Protein AF-A0A1Z5JKF0-F1 (afdb_monomer_lite)

pLDDT: mean 76.28, std 18.08, range [28.81, 94.56]

Foldseek 3Di:
DPPVVVVVVVVVVVVVVVVVVVVVVVVVCVVVVVPDDDDDDDDDDDDDDDDDDDDDPPDPPPVVVVVVVVVVVVVVVPDDPCDVVNVVVVVVVVDDCPFPVNVVLVVVLVVLVVQLVVCLPPPHDCVSLVVSLVVLVVQVVCLLVVLVVCQVCVVVRHPDRPRDNVSPVSCVSPVPSSVVSSVVSVVSSVVVVVVVVVVVVVVVVVVVVVVVVVVVVVVD

Sequence (220 aa):
MTKSLFEKVANDMLEASEKLVNGVEEGLAILFSSKKEPPQSAEKEEWDDESMTEEFLTQSSPLSGIAESVMGNILEGQQTPQTFLEHFHAFRYAITWSEPFVMGLIAFQVVMLLLTLWVSRKNQSLAPRVILMLLILGLVRLAERWNELGARHWRSFATQNYFDRRGIFVSIMLCAPLLFDSLIMMILFLREASQLLVEVKAAQIKRKQKVDKKRSKKDQ

InterPro domains:
  IPR026721 Transmembrane protein 18 [PF14770] (91-209)

Radius of gyration: 34.69 Å; chains: 1; bounding box: 68×42×116 Å

Organism: Fistulifera solaris (NCBI:txid1519565)

Secondary structure (DSSP, 8-state):
-HHHHHHHHHHHHHHHHHHHHHHHHHHHHHHHHTT--PPP-------------S--TT---HHHHHHHHHHHHHHHHS-----HHHHHHHHHHHS-TT-HHHHHHHHHHHHHHHHHHHHTSTT--HHHHHHHHHHHHHHHHHHHHHHHHHHHHGGGT-SS----TT-HHHIIIIIHHHHHHHHHHHHHHHHHHHHHHHHHHHHHHHHHHHHHHHHHTT--

Structure (mmCIF, N/CA/C/O backbone):
data_AF-A0A1Z5JKF0-F1
#
_entry.id   AF-A0A1Z5JKF0-F1
#
loop_
_atom_site.group_PDB
_atom_site.id
_atom_site.type_symbol
_atom_site.label_atom_id
_atom_site.label_alt_id
_atom_site.label_comp_id
_atom_site.label_asym_id
_atom_site.label_entity_id
_atom_site.label_seq_id
_atom_site.pdbx_PDB_ins_code
_atom_site.Cartn_x
_atom_site.Cartn_y
_atom_site.Cartn_z
_atom_site.occupancy
_atom_site.B_iso_or_equiv
_atom_site.auth_seq_id
_atom_site.auth_comp_id
_atom_site.auth_asym_id
_atom_site.auth_atom_id
_atom_site.pdbx_PDB_model_num
ATOM 1 N N . MET A 1 1 ? -43.684 14.753 24.354 1.00 54.31 1 MET A N 1
ATOM 2 C CA . MET A 1 1 ? -43.479 15.521 23.103 1.00 54.31 1 MET A CA 1
ATOM 3 C C . MET A 1 1 ? -42.445 14.920 22.150 1.00 54.31 1 MET A C 1
ATOM 5 O O . MET A 1 1 ? -42.589 15.118 20.959 1.00 54.31 1 MET A O 1
ATOM 9 N N . THR A 1 2 ? -41.431 14.174 22.602 1.00 57.50 2 THR A N 1
ATOM 10 C CA . THR A 1 2 ? -40.344 13.672 21.730 1.00 57.50 2 THR A CA 1
ATOM 11 C C . THR A 1 2 ? -40.675 12.428 20.894 1.00 57.50 2 THR A C 1
ATOM 13 O O . THR A 1 2 ? -40.059 12.235 19.853 1.00 57.50 2 THR A O 1
ATOM 16 N N . LYS A 1 3 ? -41.649 11.598 21.300 1.00 53.91 3 LYS A N 1
ATOM 17 C CA . LYS A 1 3 ? -42.009 10.370 20.561 1.00 53.91 3 LYS A CA 1
ATOM 18 C C . LYS A 1 3 ? -42.660 10.647 19.199 1.00 53.91 3 LYS A C 1
ATOM 20 O O . LYS A 1 3 ? -42.266 10.027 18.221 1.00 53.91 3 LYS A O 1
ATOM 25 N N . SER A 1 4 ? -43.555 11.637 19.109 1.00 63.62 4 SER A N 1
ATOM 26 C CA . SER A 1 4 ? -44.238 11.936 17.840 1.00 63.62 4 SER A CA 1
ATOM 27 C C . SER A 1 4 ? -43.332 12.620 16.815 1.00 63.62 4 SER A C 1
ATOM 29 O O . SER A 1 4 ? -43.614 12.558 15.627 1.00 63.62 4 SER A O 1
ATOM 31 N N . LEU A 1 5 ? -42.238 13.262 17.246 1.00 73.19 5 LEU A N 1
ATOM 32 C CA . LEU A 1 5 ? -41.252 13.829 16.321 1.00 73.19 5 LEU A CA 1
ATOM 33 C C . LEU A 1 5 ? -40.428 12.729 15.651 1.00 73.19 5 LEU A C 1
ATOM 35 O O . LEU A 1 5 ? -40.143 12.827 14.466 1.00 73.19 5 LEU A O 1
ATOM 39 N N . PHE A 1 6 ? -40.082 11.671 16.386 1.00 74.06 6 PHE A N 1
ATOM 40 C CA . PHE A 1 6 ? -39.326 10.553 15.828 1.00 74.06 6 PHE A CA 1
ATOM 41 C C . PHE A 1 6 ? -40.174 9.708 14.872 1.00 74.06 6 PHE A C 1
ATOM 43 O O . PHE A 1 6 ? -39.702 9.371 13.795 1.00 74.06 6 PHE A O 1
ATOM 50 N N . GLU A 1 7 ? -41.432 9.427 15.222 1.00 78.00 7 GLU A N 1
ATOM 51 C CA . GLU A 1 7 ? -42.363 8.734 14.317 1.00 78.00 7 GLU A CA 1
ATOM 52 C C . GLU A 1 7 ? -42.638 9.544 13.050 1.00 78.00 7 GLU A C 1
ATOM 54 O O . GLU A 1 7 ? -42.659 8.981 11.961 1.00 78.00 7 GLU A O 1
ATOM 59 N N . LYS A 1 8 ? -42.772 10.871 13.170 1.00 77.56 8 LYS A N 1
ATOM 60 C CA . LYS A 1 8 ? -42.968 11.738 12.006 1.00 77.56 8 LYS A CA 1
ATOM 61 C C . LYS A 1 8 ? -41.741 11.750 11.094 1.00 77.56 8 LYS A C 1
ATOM 63 O O . LYS A 1 8 ? -41.881 11.552 9.899 1.00 77.56 8 LYS A O 1
ATOM 68 N N . VAL A 1 9 ? -40.539 11.871 11.661 1.00 79.81 9 VAL A N 1
ATOM 69 C CA . VAL A 1 9 ? -39.285 11.809 10.890 1.00 79.81 9 VAL A CA 1
ATOM 70 C C . VAL A 1 9 ? -39.076 10.433 10.250 1.00 79.81 9 VAL A C 1
ATOM 72 O O . VAL A 1 9 ? -38.575 10.356 9.133 1.00 79.81 9 VAL A O 1
ATOM 75 N N . ALA A 1 10 ? -39.456 9.348 10.928 1.00 78.75 10 ALA A N 1
ATOM 76 C CA . ALA A 1 10 ? -39.353 7.998 10.382 1.00 78.75 10 ALA A CA 1
ATOM 77 C C . ALA A 1 10 ? -40.324 7.774 9.211 1.00 78.75 10 ALA A C 1
ATOM 79 O O . ALA A 1 10 ? -39.913 7.217 8.195 1.00 78.75 10 ALA A O 1
ATOM 80 N N . ASN A 1 11 ? -41.568 8.254 9.321 1.00 83.94 11 ASN A N 1
ATOM 81 C CA . ASN A 1 11 ? -42.530 8.208 8.218 1.00 83.94 11 ASN A CA 1
ATOM 82 C C . ASN A 1 11 ? -42.099 9.094 7.044 1.00 83.94 11 ASN A C 1
ATOM 84 O O . ASN A 1 11 ? -42.140 8.634 5.908 1.00 83.94 11 ASN A O 1
ATOM 88 N N . ASP A 1 12 ? -41.613 10.310 7.310 1.00 88.19 12 ASP A N 1
ATOM 89 C CA . ASP A 1 12 ? -41.125 11.217 6.264 1.00 88.19 12 ASP A CA 1
ATOM 90 C C . ASP A 1 12 ? -39.908 10.612 5.526 1.00 88.19 12 ASP A C 1
ATOM 92 O O . ASP A 1 12 ? -39.776 10.747 4.310 1.00 88.19 12 ASP A O 1
ATOM 96 N N . MET A 1 13 ? -39.027 9.896 6.240 1.00 79.88 13 MET A N 1
ATOM 97 C CA . MET A 1 13 ? -37.887 9.173 5.653 1.00 79.88 13 MET A CA 1
ATOM 98 C C . MET A 1 13 ? -38.311 7.961 4.818 1.00 79.88 13 MET A C 1
ATOM 100 O O . MET A 1 13 ? -37.737 7.728 3.754 1.00 79.88 13 MET A O 1
ATOM 104 N N . LEU A 1 14 ? -39.299 7.192 5.281 1.00 82.81 14 LEU A N 1
ATOM 105 C CA . LEU A 1 14 ? -39.846 6.064 4.525 1.00 82.81 14 LEU A CA 1
ATOM 106 C C . LEU A 1 14 ? -40.506 6.543 3.228 1.00 82.81 14 LEU A C 1
ATOM 108 O O . LEU A 1 14 ? -40.200 6.013 2.163 1.00 82.81 14 LEU A O 1
ATOM 112 N N . GLU A 1 15 ? -41.308 7.607 3.293 1.00 87.44 15 GLU A N 1
ATOM 113 C CA . GLU A 1 15 ? -41.965 8.182 2.115 1.00 87.44 15 GLU A CA 1
ATOM 114 C C . GLU A 1 15 ? -40.947 8.773 1.123 1.00 87.44 15 GLU A C 1
ATOM 116 O O . GLU A 1 15 ? -41.086 8.627 -0.095 1.00 87.44 15 GLU A O 1
ATOM 121 N N . ALA A 1 16 ? -39.880 9.403 1.626 1.00 81.50 16 ALA A N 1
ATOM 122 C CA . ALA A 1 16 ? -38.787 9.887 0.788 1.00 81.50 16 ALA A CA 1
ATOM 123 C C . ALA A 1 16 ? -38.032 8.738 0.099 1.00 81.50 16 ALA A C 1
ATOM 125 O O . ALA A 1 16 ? -37.663 8.867 -1.068 1.00 81.50 16 ALA A O 1
ATOM 126 N N . SER A 1 17 ? -37.828 7.613 0.793 1.00 74.69 17 SER A N 1
ATOM 127 C CA . SER A 1 17 ? -37.167 6.430 0.235 1.00 74.69 17 SER A CA 1
ATOM 128 C C . SER A 1 17 ? -38.003 5.771 -0.861 1.00 74.69 17 SER A C 1
ATOM 130 O O . SER A 1 17 ? -37.457 5.427 -1.906 1.00 74.69 17 SER A O 1
ATOM 132 N N . GLU A 1 18 ? -39.315 5.619 -0.664 1.00 82.94 18 GLU A N 1
ATOM 133 C CA . GLU A 1 18 ? -40.208 5.022 -1.668 1.00 82.94 18 GLU A CA 1
ATOM 134 C C . GLU A 1 18 ? -40.297 5.876 -2.939 1.00 82.94 18 GLU A C 1
ATOM 136 O O . GLU A 1 18 ? -40.208 5.347 -4.047 1.00 82.94 18 GLU A O 1
ATOM 141 N N . LYS A 1 19 ? -40.358 7.210 -2.808 1.00 81.25 19 LYS A N 1
ATOM 142 C CA . LYS A 1 19 ? -40.311 8.121 -3.968 1.00 81.25 19 LYS A CA 1
ATOM 143 C C . LYS A 1 19 ? -39.000 8.013 -4.746 1.00 81.25 19 LYS A C 1
ATOM 145 O O . LYS A 1 19 ? -39.006 8.109 -5.971 1.00 81.25 19 LYS A O 1
ATOM 150 N N . LEU A 1 20 ? -37.884 7.804 -4.047 1.00 77.44 20 LEU A N 1
ATOM 151 C CA . LEU A 1 20 ? -36.572 7.632 -4.669 1.00 77.44 20 LEU A CA 1
ATOM 152 C C . LEU A 1 20 ? -36.478 6.308 -5.433 1.00 77.44 20 LEU A C 1
ATOM 154 O O . LEU A 1 20 ? -35.973 6.293 -6.551 1.00 77.44 20 LEU A O 1
ATOM 158 N N . VAL A 1 21 ? -36.990 5.219 -4.854 1.00 77.00 21 VAL A N 1
ATOM 159 C CA . VAL A 1 21 ? -37.020 3.900 -5.502 1.00 77.00 21 VAL A CA 1
ATOM 160 C C . VAL A 1 21 ? -37.885 3.941 -6.760 1.00 77.00 21 VAL A C 1
ATOM 162 O O . VAL A 1 21 ? -37.405 3.561 -7.824 1.00 77.00 21 VAL A O 1
ATOM 165 N N . ASN A 1 22 ? -39.090 4.511 -6.680 1.00 78.50 22 ASN A N 1
ATOM 166 C CA . ASN A 1 22 ? -39.984 4.616 -7.836 1.00 78.50 22 ASN A CA 1
ATOM 167 C C . ASN A 1 22 ? -39.388 5.499 -8.946 1.00 78.50 22 ASN A C 1
ATOM 169 O O . ASN A 1 22 ? -39.434 5.130 -10.114 1.00 78.50 22 ASN A O 1
ATOM 173 N N . GLY A 1 23 ? -38.745 6.622 -8.598 1.00 78.12 23 GLY A N 1
ATOM 174 C CA . GLY A 1 23 ? -38.074 7.477 -9.585 1.00 78.12 23 GLY A CA 1
ATOM 175 C C . GLY A 1 23 ? -36.866 6.810 -10.259 1.00 78.12 23 GLY A C 1
ATOM 176 O O . GLY A 1 23 ? -36.594 7.053 -11.435 1.00 78.12 23 GLY A O 1
ATOM 177 N N . VAL A 1 24 ? -36.148 5.941 -9.539 1.00 74.31 24 VAL A N 1
ATOM 178 C CA . VAL A 1 24 ? -35.054 5.137 -10.107 1.00 74.31 24 VAL A CA 1
ATOM 179 C C . VAL A 1 24 ? -35.600 4.038 -11.014 1.00 74.31 24 VAL A C 1
ATOM 181 O O . VAL A 1 24 ? -35.035 3.831 -12.085 1.00 74.31 24 VAL A O 1
ATOM 184 N N . GLU A 1 25 ? -36.689 3.368 -10.636 1.00 73.00 25 GLU A N 1
ATOM 185 C CA . GLU A 1 25 ? -37.335 2.348 -11.468 1.00 73.00 25 GLU A CA 1
ATOM 186 C C . GLU A 1 25 ? -37.937 2.938 -12.747 1.00 73.00 25 GLU A C 1
ATOM 188 O O . GLU A 1 25 ? -37.746 2.362 -13.815 1.00 73.00 25 GLU A O 1
ATOM 193 N N . GLU A 1 26 ? -38.564 4.115 -12.685 1.00 73.00 26 GLU A N 1
ATOM 194 C CA . GLU A 1 26 ? -39.043 4.837 -13.871 1.00 73.00 26 GLU A CA 1
ATOM 195 C C . GLU A 1 26 ? -37.880 5.271 -14.777 1.00 73.00 26 GLU A C 1
ATOM 197 O O . GLU A 1 26 ? -37.925 5.072 -15.994 1.00 73.00 26 GLU A O 1
ATOM 202 N N . GLY A 1 27 ? -36.793 5.794 -14.198 1.00 71.88 27 GLY A N 1
ATOM 203 C CA . GLY A 1 27 ? -35.585 6.157 -14.944 1.00 71.88 27 GLY A CA 1
ATOM 204 C C . GLY A 1 27 ? -34.903 4.951 -15.600 1.00 71.88 27 GLY A C 1
ATOM 205 O O . GLY A 1 27 ? -34.471 5.032 -16.753 1.00 71.88 27 GLY A O 1
ATOM 206 N N . LEU A 1 28 ? -34.854 3.812 -14.899 1.00 65.19 28 LEU A N 1
ATOM 207 C CA . LEU A 1 28 ? -34.377 2.545 -15.450 1.00 65.19 28 LEU A CA 1
ATOM 208 C C . LEU A 1 28 ? -35.317 2.031 -16.545 1.00 65.19 28 LEU A C 1
ATOM 210 O O . LEU A 1 28 ? -34.837 1.621 -17.596 1.00 65.19 28 LEU A O 1
ATOM 214 N N . ALA A 1 29 ? -36.634 2.079 -16.346 1.00 68.06 29 ALA A N 1
ATOM 215 C CA . ALA A 1 29 ? -37.613 1.635 -17.331 1.00 68.06 29 ALA A CA 1
ATOM 216 C C . ALA A 1 29 ? -37.508 2.445 -18.629 1.00 68.06 29 ALA A C 1
ATOM 218 O O . ALA A 1 29 ? -37.537 1.860 -19.707 1.00 68.06 29 ALA A O 1
ATOM 219 N N . ILE A 1 30 ? -37.284 3.760 -18.555 1.00 65.75 30 ILE A N 1
ATOM 220 C CA . I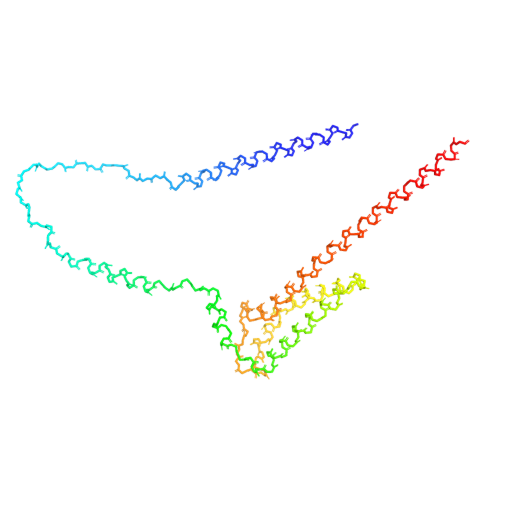LE A 1 30 ? -37.046 4.610 -19.733 1.00 65.75 30 ILE A CA 1
ATOM 221 C C . ILE A 1 30 ? -35.726 4.235 -20.429 1.00 65.75 30 ILE A C 1
ATOM 223 O O . ILE A 1 30 ? -35.688 4.092 -21.654 1.00 65.75 30 ILE A O 1
ATOM 227 N N . LEU A 1 31 ? -34.654 4.005 -19.663 1.00 61.22 31 LEU A N 1
ATOM 228 C CA . LEU A 1 31 ? -33.355 3.563 -20.190 1.00 61.22 31 LEU A CA 1
ATOM 229 C C . LEU A 1 31 ? -33.423 2.185 -20.867 1.00 61.22 31 LEU A C 1
ATOM 231 O O . LEU A 1 31 ? -32.771 1.971 -21.889 1.00 61.22 31 LEU A O 1
ATOM 235 N N . PHE A 1 32 ? -34.220 1.261 -20.328 1.00 61.41 32 PHE A N 1
ATOM 236 C CA . PHE A 1 32 ? -34.395 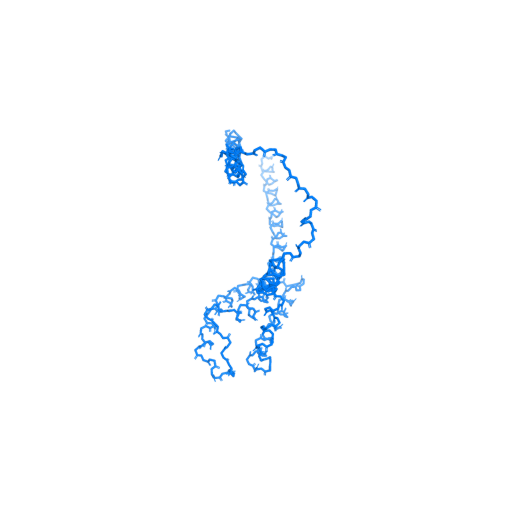-0.088 -20.870 1.00 61.41 32 PHE A CA 1
ATOM 237 C C . PHE A 1 32 ? -35.466 -0.171 -21.974 1.00 61.41 32 PHE A C 1
ATOM 239 O O . PHE A 1 32 ? -35.352 -1.032 -22.846 1.00 61.41 32 PHE A O 1
ATOM 246 N N . SER A 1 33 ? -36.440 0.745 -22.008 1.00 52.88 33 SER A N 1
ATOM 247 C CA . SER A 1 33 ? -37.427 0.874 -23.095 1.00 52.88 33 SER A CA 1
ATOM 248 C C . SER A 1 33 ? -36.808 1.474 -24.367 1.00 52.88 33 SER A C 1
ATOM 250 O O . SER A 1 33 ? -37.158 1.088 -25.478 1.00 52.88 33 SER A O 1
ATOM 252 N N . SER A 1 34 ? -35.768 2.307 -24.229 1.00 49.06 34 SER A N 1
ATOM 253 C CA . SER A 1 34 ? -34.992 2.848 -25.361 1.00 49.06 34 SER A CA 1
ATOM 254 C C . SER A 1 34 ? -34.229 1.778 -26.173 1.00 49.06 34 SER A C 1
ATOM 256 O O . SER A 1 34 ? -33.709 2.054 -27.251 1.00 49.06 34 SER A O 1
ATOM 258 N N . LYS A 1 35 ? -34.166 0.523 -25.696 1.00 47.41 35 LYS A N 1
ATOM 259 C CA . LYS A 1 35 ? -33.457 -0.577 -26.375 1.00 47.41 35 LYS A CA 1
ATOM 260 C C . LYS A 1 35 ? -34.377 -1.596 -27.063 1.00 47.41 35 LYS A C 1
ATOM 262 O O . LYS A 1 35 ? -33.912 -2.688 -27.395 1.00 47.41 35 LYS A O 1
ATOM 267 N N . LYS A 1 36 ? -35.666 -1.303 -27.283 1.00 46.62 36 LYS A N 1
ATOM 268 C CA . LYS A 1 36 ? -36.564 -2.293 -27.898 1.00 46.62 36 LYS A CA 1
ATOM 269 C C . LYS A 1 36 ? -37.655 -1.693 -28.788 1.00 46.62 36 LYS A C 1
ATOM 271 O O . LYS A 1 36 ? -38.804 -1.651 -28.387 1.00 46.62 36 LYS A O 1
ATOM 276 N N . GLU A 1 37 ? -37.303 -1.370 -30.032 1.00 35.59 37 GLU A N 1
ATOM 277 C CA . GLU A 1 37 ? -38.224 -1.484 -31.173 1.00 35.59 37 GLU A CA 1
ATOM 278 C C . GLU A 1 37 ? -37.439 -1.645 -32.497 1.00 35.59 37 GLU A C 1
ATOM 280 O O . GLU A 1 37 ? -36.516 -0.870 -32.757 1.00 35.59 37 GLU A O 1
ATOM 285 N N . PRO A 1 38 ? -37.737 -2.672 -33.317 1.00 36.38 38 PRO A N 1
ATOM 286 C CA . PRO A 1 38 ? -37.264 -2.783 -34.695 1.00 36.38 38 PRO A CA 1
ATOM 287 C C . PRO A 1 38 ? -38.216 -2.027 -35.642 1.00 36.38 38 PRO A C 1
ATOM 289 O O . PRO A 1 38 ? -39.425 -2.031 -35.406 1.00 36.38 38 PRO A O 1
ATOM 292 N N . PRO A 1 39 ? -37.742 -1.428 -36.747 1.00 32.47 39 PRO A N 1
ATOM 293 C CA . PRO A 1 39 ? -38.643 -0.791 -37.697 1.00 32.47 39 PRO A CA 1
ATOM 294 C C . PRO A 1 39 ? -39.322 -1.840 -38.600 1.00 32.47 39 PRO A C 1
ATOM 296 O O . PRO A 1 39 ? -38.672 -2.521 -39.390 1.00 32.47 39 PRO A O 1
ATOM 299 N N . GLN A 1 40 ? -40.648 -1.941 -38.490 1.00 33.81 40 GLN A N 1
ATOM 300 C CA . GLN A 1 40 ? -41.580 -2.244 -39.590 1.00 33.81 40 GLN A CA 1
ATOM 301 C C . GLN A 1 40 ? -42.207 -0.884 -39.980 1.00 33.81 40 GLN A C 1
ATOM 303 O O . GLN A 1 40 ? -42.431 -0.070 -39.093 1.00 33.81 40 GLN A O 1
ATOM 308 N N . SER A 1 41 ? -42.487 -0.494 -41.225 1.00 34.09 41 SER A N 1
ATOM 309 C CA . SER A 1 41 ? -42.872 -1.215 -42.446 1.00 34.09 41 SER A CA 1
ATOM 310 C C . SER A 1 41 ? -42.968 -0.229 -43.633 1.00 34.09 41 SER A C 1
ATOM 312 O O . SER A 1 41 ? -43.062 0.973 -43.395 1.00 34.09 41 SER A O 1
ATOM 314 N N . ALA A 1 42 ? -43.141 -0.797 -44.840 1.00 32.44 42 ALA A N 1
ATOM 315 C CA . ALA A 1 42 ? -43.640 -0.238 -46.116 1.00 32.44 42 ALA A CA 1
ATOM 316 C C . ALA A 1 42 ? -42.524 -0.030 -47.165 1.00 32.44 42 ALA A C 1
ATOM 318 O O . ALA A 1 42 ? -41.502 0.558 -46.852 1.00 32.44 42 ALA A O 1
ATOM 319 N N . GLU A 1 43 ? -42.601 -0.550 -48.392 1.00 30.34 43 GLU A N 1
ATOM 320 C CA . GLU A 1 43 ? -43.762 -0.858 -49.241 1.00 30.34 43 GLU A CA 1
ATOM 321 C C . GLU A 1 43 ? -43.615 -2.207 -49.976 1.00 30.34 43 GLU A C 1
ATOM 323 O O . GLU A 1 43 ? -42.513 -2.707 -50.193 1.00 30.34 43 GLU A O 1
ATOM 328 N N . LYS A 1 44 ? -44.756 -2.809 -50.333 1.00 42.09 44 LYS A N 1
ATOM 329 C CA . LYS A 1 44 ? -44.849 -3.962 -51.237 1.00 42.09 44 LYS A CA 1
ATOM 330 C C . LYS A 1 44 ? -44.955 -3.437 -52.670 1.00 42.09 44 LYS A C 1
ATOM 332 O O . LYS A 1 44 ? -45.907 -2.715 -52.944 1.00 42.09 44 LYS A O 1
ATOM 337 N N . GLU A 1 45 ? -44.072 -3.877 -53.561 1.00 31.83 45 GLU A N 1
ATOM 338 C CA . GLU A 1 45 ? -44.368 -3.954 -54.994 1.00 31.83 45 GLU A CA 1
ATOM 339 C C . GLU A 1 45 ? -44.203 -5.404 -55.471 1.00 31.83 45 GLU A C 1
ATOM 341 O O . GLU A 1 45 ? -43.176 -6.058 -55.301 1.00 31.83 45 GLU A O 1
ATOM 346 N N . GLU A 1 46 ? -45.337 -5.869 -55.964 1.00 33.97 46 GLU A N 1
ATOM 347 C CA . GLU A 1 46 ? -45.740 -7.083 -56.658 1.00 33.97 46 GLU A CA 1
ATOM 348 C C . GLU A 1 46 ? -44.894 -7.389 -57.901 1.00 33.97 46 GLU A C 1
ATOM 350 O O . GLU A 1 46 ? -44.652 -6.482 -58.686 1.00 33.97 46 GLU A O 1
ATOM 355 N N . TRP A 1 47 ? -44.503 -8.656 -58.095 1.00 28.81 47 TRP A N 1
ATOM 356 C CA . TRP A 1 47 ? -44.482 -9.309 -59.410 1.00 28.81 47 TRP A CA 1
ATOM 357 C C . TRP A 1 47 ? -44.761 -10.805 -59.255 1.00 28.81 47 TRP A C 1
ATOM 359 O O . TRP A 1 47 ? -44.274 -11.460 -58.331 1.00 28.81 47 TRP A O 1
ATOM 369 N N . ASP A 1 48 ? -45.598 -11.267 -60.174 1.00 29.86 48 ASP A N 1
ATOM 370 C CA . ASP A 1 48 ? -46.308 -12.532 -60.208 1.00 29.86 48 ASP A CA 1
ATOM 371 C C . ASP A 1 48 ? -45.456 -13.771 -60.507 1.00 29.86 48 ASP A C 1
ATOM 373 O O . ASP A 1 48 ? -44.408 -13.724 -61.147 1.00 29.86 48 ASP A O 1
ATOM 377 N N . ASP A 1 49 ? -46.016 -14.861 -59.993 1.00 32.09 49 ASP A N 1
ATOM 378 C CA . ASP A 1 49 ? -46.076 -16.258 -60.418 1.00 32.09 49 ASP A CA 1
ATOM 379 C C . ASP A 1 49 ? -45.195 -16.827 -61.551 1.00 32.09 49 ASP A C 1
ATOM 381 O O . ASP A 1 49 ? -44.925 -16.224 -62.585 1.00 32.09 49 ASP A O 1
ATOM 385 N N . GLU A 1 50 ? -44.900 -18.115 -61.354 1.00 39.19 50 GLU A N 1
ATOM 386 C CA . GLU A 1 50 ? -44.642 -19.131 -62.377 1.00 39.19 50 GLU A CA 1
ATOM 387 C C . GLU A 1 50 ? -43.596 -18.830 -63.466 1.00 39.19 50 GLU A C 1
ATOM 389 O O . GLU A 1 50 ? -43.879 -18.358 -64.564 1.00 39.19 50 GLU A O 1
ATOM 394 N N . SER A 1 51 ? -42.379 -19.335 -63.258 1.00 30.88 51 SER A N 1
ATOM 395 C CA . SER A 1 51 ? -41.868 -20.448 -64.075 1.00 30.88 51 SER A CA 1
ATOM 396 C C . SER A 1 51 ? -40.417 -20.794 -63.737 1.00 30.88 51 SER A C 1
ATOM 398 O O . SER A 1 51 ? -39.553 -19.941 -63.572 1.00 30.88 51 SER A O 1
ATOM 400 N N . MET A 1 52 ? -40.159 -22.099 -63.773 1.00 34.19 52 MET A N 1
ATOM 401 C CA . MET A 1 52 ? -38.883 -22.689 -64.169 1.00 34.19 52 MET A CA 1
ATOM 402 C C . MET A 1 52 ? -37.767 -22.813 -63.106 1.00 34.19 52 MET A C 1
ATOM 404 O O . MET A 1 52 ? -36.935 -21.942 -62.884 1.00 34.19 52 MET A O 1
ATOM 408 N N . THR A 1 53 ? -37.699 -24.052 -62.598 1.00 33.75 53 THR A N 1
ATOM 409 C CA . THR A 1 53 ? -36.490 -24.894 -62.476 1.00 33.75 53 THR A CA 1
ATOM 410 C C . THR A 1 53 ? -35.510 -24.616 -61.334 1.00 33.75 53 THR A C 1
ATOM 412 O O . THR A 1 53 ? -34.614 -23.788 -61.431 1.00 33.75 53 THR A O 1
ATOM 415 N N . GLU A 1 54 ? -35.674 -25.393 -60.255 1.00 36.97 54 GLU A N 1
ATOM 416 C CA . GLU A 1 54 ? -34.756 -26.438 -59.733 1.00 36.97 54 GLU A CA 1
ATOM 417 C C . GLU A 1 54 ? -33.274 -26.510 -60.199 1.00 36.97 54 GLU A C 1
ATOM 419 O O . GLU A 1 54 ? -32.686 -27.587 -60.204 1.00 36.97 54 GLU A O 1
ATOM 424 N N . GLU A 1 55 ? -32.601 -25.410 -60.534 1.00 37.81 55 GLU A N 1
ATOM 425 C CA . GLU A 1 55 ? -31.220 -25.476 -61.043 1.00 37.81 55 GLU A CA 1
ATOM 426 C C . GLU A 1 55 ? -30.316 -24.345 -60.525 1.00 37.81 55 GLU A C 1
ATOM 428 O O . GLU A 1 55 ? -29.542 -23.751 -61.270 1.00 37.81 55 GLU A O 1
ATOM 433 N N . PHE A 1 56 ? -30.393 -24.015 -59.227 1.00 35.12 56 PHE A N 1
ATOM 434 C CA . PHE A 1 56 ? -29.473 -23.018 -58.648 1.00 35.12 56 PHE A CA 1
ATOM 435 C C . PHE A 1 56 ? -28.974 -23.278 -57.214 1.00 35.12 56 PHE A C 1
ATOM 437 O O . PHE A 1 56 ? -28.172 -22.508 -56.690 1.00 35.12 56 PHE A O 1
ATOM 444 N N . LEU A 1 57 ? -29.340 -24.390 -56.564 1.00 38.06 57 LEU A N 1
ATOM 445 C CA . LEU A 1 57 ? -28.829 -24.717 -55.216 1.00 38.06 57 LEU A CA 1
ATOM 446 C C . LEU A 1 57 ? -27.421 -25.352 -55.199 1.00 38.06 57 LEU A C 1
ATOM 448 O O . LEU A 1 57 ? -26.998 -25.897 -54.182 1.00 38.06 57 LEU A O 1
ATOM 452 N N . THR A 1 58 ? -26.664 -25.257 -56.293 1.00 42.69 58 THR A N 1
ATOM 453 C CA . THR A 1 58 ? -25.286 -25.775 -56.394 1.00 42.69 58 THR A CA 1
ATOM 454 C C . THR A 1 58 ? -24.318 -24.785 -57.035 1.00 42.69 58 THR A C 1
ATOM 456 O O . THR A 1 58 ? -23.387 -25.191 -57.728 1.00 42.69 58 THR A O 1
ATOM 459 N N . GLN A 1 59 ? -24.489 -23.482 -56.800 1.00 40.53 59 GLN A N 1
ATOM 460 C CA . GLN A 1 59 ? -23.432 -22.521 -57.107 1.00 40.53 59 GLN A CA 1
ATOM 461 C C . GLN A 1 59 ? -22.745 -22.090 -55.812 1.00 40.53 59 GLN A C 1
ATOM 463 O O . GLN A 1 59 ? -23.285 -21.336 -55.008 1.00 40.53 59 GLN A O 1
ATOM 468 N N . SER A 1 60 ? -21.543 -22.621 -55.595 1.00 53.91 60 SER A N 1
ATOM 469 C CA . SER A 1 60 ? -20.607 -22.192 -54.560 1.00 53.91 60 SER A CA 1
ATOM 470 C C . SER A 1 60 ? -20.309 -20.702 -54.735 1.00 53.91 60 SER A C 1
ATOM 472 O O . SER A 1 60 ? -19.444 -20.310 -55.516 1.00 53.91 60 SER A O 1
ATOM 474 N N . SER A 1 61 ? -21.068 -19.863 -54.031 1.00 56.22 61 SER A N 1
ATOM 475 C CA . SER A 1 61 ? -20.917 -18.412 -54.047 1.00 56.22 61 SER A CA 1
ATOM 476 C C . SER A 1 61 ? -19.480 -18.037 -53.665 1.00 56.22 61 SER A C 1
ATOM 478 O O . SER A 1 61 ? -19.093 -18.251 -52.518 1.00 56.22 61 SER A O 1
ATOM 480 N N . PRO A 1 62 ? -18.687 -17.419 -54.562 1.00 60.28 62 PRO A N 1
ATOM 481 C CA . PRO A 1 62 ? -17.311 -16.984 -54.277 1.00 60.28 62 PRO A CA 1
ATOM 482 C C . PRO A 1 62 ? -17.216 -16.031 -53.076 1.00 60.28 62 PRO A C 1
ATOM 484 O O . PRO A 1 62 ? -16.167 -15.873 -52.457 1.00 60.28 62 PRO A O 1
ATOM 487 N N . LEU A 1 63 ? -18.342 -15.403 -52.734 1.00 53.47 63 LEU A N 1
ATOM 488 C CA . LEU A 1 63 ? -18.508 -14.524 -51.588 1.00 53.47 63 LEU A CA 1
ATOM 489 C C . LEU A 1 63 ? -18.482 -15.247 -50.239 1.00 53.47 63 LEU A C 1
ATOM 491 O O . LEU A 1 63 ? -18.152 -14.595 -49.256 1.00 53.47 63 LEU A O 1
ATOM 495 N N . SER A 1 64 ? -18.780 -16.551 -50.157 1.00 59.78 64 SER A N 1
ATOM 496 C CA . SER A 1 64 ? -18.696 -17.271 -48.878 1.00 59.78 64 SER A CA 1
ATOM 497 C C . SER A 1 64 ? -17.248 -17.384 -48.409 1.00 59.78 64 SER A C 1
ATOM 499 O O . SER A 1 64 ? -16.964 -17.099 -47.253 1.00 59.78 64 SER A O 1
ATOM 501 N N . GLY A 1 65 ? -16.317 -17.682 -49.322 1.00 67.88 65 GLY A N 1
ATOM 502 C CA . GLY A 1 65 ? -14.886 -17.715 -49.013 1.00 67.88 65 GLY A CA 1
ATOM 503 C C . GLY A 1 65 ? -14.319 -16.331 -48.683 1.00 67.88 65 GLY A C 1
ATOM 504 O O . GLY A 1 65 ? -13.458 -16.197 -47.816 1.00 67.88 65 GLY A O 1
ATOM 505 N N . ILE A 1 66 ? -14.830 -15.272 -49.321 1.00 75.19 66 ILE A N 1
ATOM 506 C CA . ILE A 1 66 ? -14.442 -13.889 -48.999 1.00 75.19 66 ILE A CA 1
ATOM 507 C C . ILE A 1 66 ? -15.001 -13.479 -47.631 1.00 75.19 66 ILE A C 1
ATOM 509 O O . ILE A 1 66 ? -14.280 -12.902 -46.828 1.00 75.19 66 ILE A O 1
ATOM 513 N N . ALA A 1 67 ? -16.255 -13.810 -47.327 1.00 70.88 67 ALA A N 1
ATOM 514 C CA . ALA A 1 67 ? -16.851 -13.541 -46.024 1.00 70.88 67 ALA A CA 1
ATOM 515 C C . ALA A 1 67 ? -16.139 -14.314 -44.905 1.00 70.88 67 ALA A C 1
ATOM 517 O O . ALA A 1 67 ? -15.852 -13.735 -43.865 1.00 70.88 67 ALA A O 1
ATOM 518 N N . GLU A 1 68 ? -15.793 -15.583 -45.127 1.00 72.19 68 GLU A N 1
ATOM 519 C CA . GLU A 1 68 ? -15.081 -16.417 -44.156 1.00 72.19 68 GLU A CA 1
ATOM 520 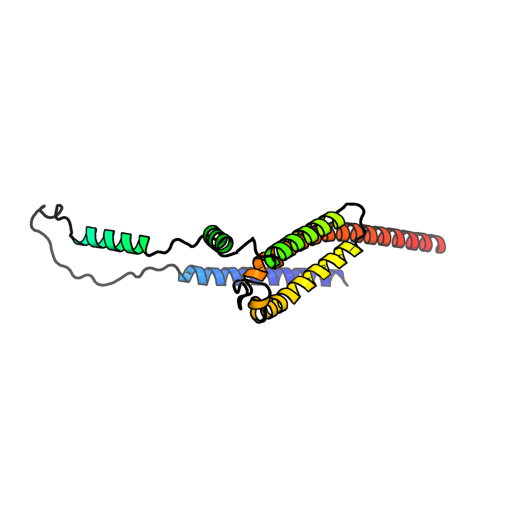C C . GLU A 1 68 ? -13.633 -15.953 -43.946 1.00 72.19 68 GLU A C 1
ATOM 522 O O . GLU A 1 68 ? -13.176 -15.887 -42.811 1.00 72.19 68 GLU A O 1
ATOM 527 N N . SER A 1 69 ? -12.929 -15.539 -45.004 1.00 72.69 69 SER A N 1
ATOM 528 C CA . SER A 1 69 ? -11.574 -14.971 -44.896 1.00 72.69 69 SER A CA 1
ATOM 529 C C . SER A 1 69 ? -11.554 -13.574 -44.278 1.00 72.69 69 SER A C 1
ATOM 531 O O . SER A 1 69 ? -10.673 -13.275 -43.479 1.00 72.69 69 SER A O 1
ATOM 533 N N . VAL A 1 70 ? -12.526 -12.715 -44.588 1.00 74.12 70 VAL A N 1
ATOM 534 C CA . VAL A 1 70 ? -12.668 -11.400 -43.948 1.00 74.12 70 VAL A CA 1
ATOM 535 C C . VAL A 1 70 ? -13.074 -11.571 -42.488 1.00 74.12 70 VAL A C 1
ATOM 537 O O . VAL A 1 70 ? -12.508 -10.907 -41.630 1.00 74.12 70 VAL A O 1
ATOM 540 N N . MET A 1 71 ? -13.987 -12.490 -42.175 1.00 73.88 71 MET A N 1
ATOM 541 C CA . MET A 1 71 ? -14.368 -12.796 -40.798 1.00 73.88 71 MET A CA 1
ATOM 542 C C . MET A 1 71 ? -13.220 -13.454 -40.029 1.00 73.88 71 MET A C 1
ATOM 544 O O . MET A 1 71 ? -12.992 -13.080 -38.887 1.00 73.88 71 MET A O 1
ATOM 548 N N . GLY A 1 72 ? -12.449 -14.338 -40.664 1.00 72.50 72 GLY A N 1
ATOM 549 C CA . GLY A 1 72 ? -11.212 -14.912 -40.133 1.00 72.50 72 GLY A CA 1
ATOM 550 C C . GLY A 1 72 ? -10.161 -13.844 -39.842 1.00 72.50 72 GLY A C 1
ATOM 551 O O . GLY A 1 72 ? -9.656 -13.783 -38.730 1.00 72.50 72 GLY A O 1
ATOM 552 N N . ASN A 1 73 ? -9.928 -12.916 -40.771 1.00 73.62 73 ASN A N 1
ATOM 553 C CA . ASN A 1 73 ? -8.999 -11.797 -40.588 1.00 73.62 73 ASN A CA 1
ATOM 554 C C . ASN A 1 73 ? -9.502 -10.750 -39.578 1.00 73.62 73 ASN A C 1
ATOM 556 O O . ASN A 1 73 ? -8.697 -10.089 -38.932 1.00 73.62 73 ASN A O 1
ATOM 560 N N . ILE A 1 74 ? -10.818 -10.567 -39.426 1.00 69.94 74 ILE A N 1
ATOM 561 C CA . ILE A 1 74 ? -11.415 -9.692 -38.402 1.00 69.94 74 ILE A CA 1
ATOM 562 C C . ILE A 1 74 ? -11.368 -10.366 -37.026 1.00 69.94 74 ILE A C 1
ATOM 564 O O . ILE A 1 74 ? -11.139 -9.683 -36.033 1.00 69.94 74 ILE A O 1
ATOM 568 N N . LEU A 1 75 ? -11.527 -11.689 -36.957 1.00 65.75 75 LEU A N 1
ATOM 569 C CA . LEU A 1 75 ? -11.348 -12.485 -35.740 1.00 65.75 75 LEU A CA 1
ATOM 570 C C . LEU A 1 75 ? -9.872 -12.567 -35.325 1.00 65.75 75 LEU A C 1
ATOM 572 O O . LEU A 1 75 ? -9.584 -12.486 -34.137 1.00 65.75 75 LEU A O 1
ATOM 576 N N . GLU A 1 76 ? -8.941 -12.653 -36.278 1.00 63.66 76 GLU A N 1
ATOM 577 C CA . GLU A 1 76 ? -7.493 -12.556 -36.034 1.00 63.66 76 GLU A CA 1
ATOM 578 C C . GLU A 1 76 ? -7.043 -11.113 -35.741 1.00 63.66 76 GLU A C 1
ATOM 580 O O . GLU A 1 76 ? -6.117 -10.890 -34.962 1.00 63.66 76 GLU A O 1
ATOM 585 N N . GLY A 1 77 ? -7.711 -10.120 -36.337 1.00 57.44 77 GLY A N 1
ATOM 586 C CA . GLY A 1 77 ? -7.471 -8.688 -36.137 1.00 57.44 77 GLY A CA 1
ATOM 587 C C . GLY A 1 77 ? -8.143 -8.107 -34.890 1.00 57.44 77 GLY A C 1
ATOM 588 O O . GLY A 1 77 ? -7.739 -7.041 -34.413 1.00 57.44 77 GLY A O 1
ATOM 589 N N . GLN A 1 78 ? -9.125 -8.807 -34.313 1.00 50.66 78 GLN A N 1
ATOM 590 C CA . GLN A 1 78 ? -9.562 -8.596 -32.940 1.00 50.66 78 GLN A CA 1
ATOM 591 C C . GLN A 1 78 ? -8.432 -9.071 -32.038 1.00 50.66 78 GLN A C 1
ATOM 593 O O . GLN A 1 78 ? -8.382 -10.226 -31.621 1.00 50.66 78 GLN A O 1
ATOM 598 N N . GLN A 1 79 ? -7.517 -8.144 -31.740 1.00 53.91 79 GLN A N 1
ATOM 599 C CA . GLN A 1 79 ? -6.554 -8.302 -30.663 1.00 53.91 79 GLN A CA 1
ATOM 600 C C . GLN A 1 79 ? -7.267 -8.955 -29.484 1.00 53.91 79 GLN A C 1
ATOM 602 O O . GLN A 1 79 ? -8.297 -8.452 -29.019 1.00 53.91 79 GLN A O 1
ATOM 607 N N . THR A 1 80 ? -6.741 -10.110 -29.076 1.00 48.88 80 THR A N 1
ATOM 608 C CA . THR A 1 80 ? -7.192 -10.863 -27.912 1.00 48.88 80 THR A CA 1
ATOM 609 C C . THR A 1 80 ? -7.525 -9.880 -26.792 1.00 48.88 80 THR A C 1
ATOM 611 O O . THR A 1 80 ? -6.783 -8.907 -26.613 1.00 48.88 80 THR A O 1
ATOM 614 N N . PRO A 1 81 ? -8.640 -10.053 -26.056 1.00 55.34 81 PRO A N 1
ATOM 615 C CA . PRO A 1 81 ? -8.889 -9.221 -24.891 1.00 55.34 81 PRO A CA 1
ATOM 616 C C . PRO A 1 81 ? -7.663 -9.364 -23.994 1.00 55.34 81 PRO A C 1
ATOM 618 O O . PRO A 1 81 ? -7.452 -10.437 -23.429 1.00 55.34 81 PRO A O 1
ATOM 621 N N . GLN A 1 82 ? -6.824 -8.321 -23.962 1.00 61.81 82 GLN A N 1
ATOM 622 C CA . GLN A 1 82 ? -5.532 -8.340 -23.290 1.00 61.81 82 GLN A CA 1
ATOM 623 C C . GLN A 1 82 ? -5.809 -8.705 -21.845 1.00 61.81 82 GLN A C 1
ATOM 625 O O . GLN A 1 82 ? -6.366 -7.922 -21.067 1.00 61.81 82 GLN A O 1
ATOM 630 N N . THR A 1 83 ? -5.545 -9.960 -21.516 1.00 80.00 83 THR A N 1
ATOM 631 C CA . THR A 1 83 ? -5.966 -10.473 -20.224 1.00 80.00 83 THR A CA 1
ATOM 632 C C . THR A 1 83 ? -5.014 -9.862 -19.204 1.00 80.00 83 THR A C 1
ATOM 634 O O . THR A 1 83 ? -3.824 -9.708 -19.473 1.00 80.00 83 THR A O 1
ATOM 637 N N . PHE A 1 84 ? -5.496 -9.500 -18.013 1.00 78.38 84 PHE A N 1
ATOM 638 C CA . PHE A 1 84 ? -4.646 -8.912 -16.964 1.00 78.38 84 PHE A CA 1
ATOM 639 C C . PHE A 1 84 ? -3.355 -9.712 -16.714 1.00 78.38 84 PHE A C 1
ATOM 641 O O . PHE A 1 84 ? -2.312 -9.135 -16.409 1.00 78.38 84 PHE A O 1
ATOM 648 N N . LEU A 1 85 ? -3.418 -11.035 -16.887 1.00 81.19 85 LEU A N 1
ATOM 649 C CA . LEU A 1 85 ? -2.269 -11.935 -16.825 1.00 81.19 85 LEU A CA 1
ATOM 650 C C . LEU A 1 85 ? -1.209 -11.658 -17.897 1.00 81.19 85 LEU A C 1
ATOM 652 O O . LEU A 1 85 ? -0.027 -11.691 -17.576 1.00 81.19 85 LEU A O 1
ATOM 656 N N . GLU A 1 86 ? -1.597 -11.360 -19.135 1.00 83.69 86 GLU A N 1
ATOM 657 C CA . GLU A 1 86 ? -0.659 -11.041 -20.218 1.00 83.69 86 GLU A CA 1
ATOM 658 C C . GLU A 1 86 ? 0.056 -9.718 -19.941 1.00 83.69 86 GLU A C 1
ATOM 660 O O . GLU A 1 86 ? 1.280 -9.640 -20.040 1.00 83.69 86 GLU A O 1
ATOM 665 N N . HIS A 1 87 ? -0.679 -8.702 -19.478 1.00 83.00 87 HIS A N 1
ATOM 666 C CA . HIS A 1 87 ? -0.087 -7.439 -19.032 1.00 83.00 87 HIS A CA 1
ATOM 667 C C . HIS A 1 87 ? 0.871 -7.630 -17.854 1.00 83.00 87 HIS A C 1
ATOM 669 O O . HIS A 1 87 ? 1.955 -7.046 -17.834 1.00 83.00 87 HIS A O 1
ATOM 675 N N . PHE A 1 88 ? 0.501 -8.464 -16.880 1.00 84.31 88 PHE A N 1
ATOM 676 C CA . PHE A 1 88 ? 1.370 -8.789 -15.755 1.00 84.31 88 PHE A CA 1
ATOM 677 C C . PHE A 1 88 ? 2.622 -9.546 -16.206 1.00 84.31 88 PHE A C 1
ATOM 679 O O . PHE A 1 88 ? 3.719 -9.250 -15.736 1.00 84.31 88 PHE A O 1
ATOM 686 N N . HIS A 1 89 ? 2.484 -10.486 -17.141 1.00 83.00 89 HIS A N 1
ATOM 687 C CA . HIS A 1 89 ? 3.602 -11.242 -17.691 1.00 83.00 89 HIS A CA 1
ATOM 688 C C . HIS A 1 89 ? 4.568 -10.332 -18.462 1.00 83.00 89 HIS A C 1
ATOM 690 O O . HIS A 1 89 ? 5.778 -10.374 -18.232 1.00 83.00 89 HIS A O 1
ATOM 696 N N . ALA A 1 90 ? 4.040 -9.436 -19.299 1.00 83.75 90 ALA A N 1
ATOM 697 C CA . ALA A 1 90 ? 4.827 -8.426 -19.999 1.00 83.75 90 ALA A CA 1
ATOM 698 C C . ALA A 1 90 ? 5.547 -7.482 -19.019 1.00 83.75 90 ALA A C 1
ATOM 700 O O . ALA A 1 90 ? 6.742 -7.237 -19.163 1.00 83.75 90 ALA A O 1
ATOM 701 N N . PHE A 1 91 ? 4.860 -7.017 -17.972 1.00 84.81 91 PHE A N 1
ATOM 702 C CA . PHE A 1 91 ? 5.453 -6.193 -16.915 1.00 84.81 91 PHE A CA 1
ATOM 703 C C . PHE A 1 91 ? 6.556 -6.937 -16.148 1.00 84.81 91 PHE A C 1
ATOM 705 O O . PHE A 1 91 ? 7.636 -6.397 -15.913 1.00 84.81 91 PHE A O 1
ATOM 712 N N . ARG A 1 92 ? 6.324 -8.210 -15.805 1.00 85.19 92 ARG A N 1
ATOM 713 C CA . ARG A 1 92 ? 7.303 -9.075 -15.133 1.00 85.19 92 ARG A CA 1
ATOM 714 C C . ARG A 1 92 ? 8.561 -9.277 -15.973 1.00 85.19 92 ARG A C 1
ATOM 716 O O . ARG A 1 92 ? 9.643 -9.384 -15.392 1.00 85.19 92 ARG A O 1
ATOM 723 N N . TYR A 1 93 ? 8.422 -9.359 -17.292 1.00 84.06 93 TYR A N 1
ATOM 724 C CA . TYR A 1 93 ? 9.538 -9.530 -18.217 1.00 84.06 93 TYR A CA 1
ATOM 725 C C . TYR A 1 93 ? 10.282 -8.217 -18.489 1.00 84.06 93 TYR A C 1
ATOM 727 O O . TYR A 1 93 ? 11.506 -8.208 -18.545 1.00 84.06 93 TYR A O 1
ATOM 735 N N . ALA A 1 94 ? 9.557 -7.101 -18.599 1.00 83.19 94 ALA A N 1
ATOM 736 C CA . ALA A 1 94 ? 10.141 -5.779 -18.824 1.00 83.19 94 ALA A CA 1
ATOM 737 C C . ALA A 1 94 ? 10.986 -5.286 -17.636 1.00 83.19 94 ALA A C 1
ATOM 739 O O . ALA A 1 94 ? 11.874 -4.450 -17.805 1.00 83.19 94 ALA A O 1
ATOM 740 N N . ILE A 1 95 ? 10.716 -5.793 -16.429 1.00 84.62 95 ILE A N 1
ATOM 741 C CA . ILE A 1 95 ? 11.455 -5.417 -15.225 1.00 84.62 95 ILE A CA 1
ATOM 742 C C . ILE A 1 95 ? 12.722 -6.246 -15.073 1.00 84.62 95 ILE A C 1
ATOM 744 O O . ILE A 1 95 ? 12.677 -7.473 -14.996 1.00 84.62 95 ILE A O 1
ATOM 748 N N . THR A 1 96 ? 13.852 -5.564 -14.909 1.00 84.75 96 THR A N 1
ATOM 749 C CA . THR A 1 96 ? 15.118 -6.198 -14.547 1.00 84.75 96 THR A CA 1
ATOM 750 C C . THR A 1 96 ? 15.187 -6.367 -13.028 1.00 84.75 96 THR A C 1
ATOM 752 O O . THR A 1 96 ? 15.576 -5.469 -12.286 1.00 84.75 96 THR A O 1
ATOM 755 N N . TRP A 1 97 ? 14.807 -7.550 -12.544 1.00 82.88 97 TRP A N 1
ATOM 756 C CA . TRP A 1 97 ? 14.746 -7.889 -11.108 1.00 82.88 97 TRP A CA 1
ATOM 757 C C . TRP A 1 97 ? 16.107 -7.900 -10.415 1.00 82.88 97 TRP A C 1
ATOM 759 O O . TRP A 1 97 ? 16.178 -7.825 -9.191 1.00 82.88 97 TRP A O 1
ATOM 769 N N . SER A 1 98 ? 17.180 -7.985 -11.200 1.00 83.81 98 SER A N 1
ATOM 770 C CA . SER A 1 98 ? 18.551 -7.956 -10.702 1.00 83.81 98 SER A CA 1
ATOM 771 C C . SER A 1 98 ? 19.048 -6.548 -10.369 1.00 83.81 98 SER A C 1
ATOM 773 O O . SER A 1 98 ? 20.166 -6.407 -9.879 1.00 83.81 98 SER A O 1
ATOM 775 N N . GLU A 1 99 ? 18.265 -5.498 -10.642 1.00 87.19 99 GLU A N 1
ATOM 776 C CA . GLU A 1 99 ? 18.702 -4.137 -10.347 1.00 87.19 99 GLU A CA 1
ATOM 777 C C . GLU A 1 99 ? 18.684 -3.844 -8.841 1.00 87.19 99 GLU A C 1
ATOM 779 O O . GLU A 1 99 ? 17.702 -4.149 -8.154 1.00 87.19 99 GLU A O 1
ATOM 784 N N . PRO A 1 100 ? 19.747 -3.213 -8.306 1.00 87.75 100 PRO A N 1
ATOM 785 C CA . PRO A 1 100 ? 19.922 -3.043 -6.867 1.00 87.75 100 PRO A CA 1
ATOM 786 C C . PRO A 1 100 ? 18.796 -2.220 -6.234 1.00 87.75 100 PRO A C 1
ATOM 788 O O . PRO A 1 100 ? 18.370 -2.516 -5.118 1.00 87.75 100 PRO A O 1
ATOM 791 N N . PHE A 1 101 ? 18.256 -1.226 -6.947 1.00 88.19 101 PHE A N 1
ATOM 792 C CA . PHE A 1 101 ? 17.136 -0.433 -6.439 1.00 88.19 101 PHE A CA 1
ATOM 793 C C . PHE A 1 101 ? 15.827 -1.247 -6.381 1.00 88.19 101 PHE A C 1
ATOM 795 O O . PHE A 1 101 ? 15.062 -1.089 -5.430 1.00 88.19 101 PHE A O 1
ATOM 802 N N . VAL A 1 102 ? 15.578 -2.143 -7.350 1.00 89.75 102 VAL A N 1
ATOM 803 C CA . VAL A 1 102 ? 14.394 -3.024 -7.362 1.00 89.75 102 VAL A CA 1
ATOM 804 C C . VAL A 1 102 ? 14.493 -4.035 -6.226 1.00 89.75 102 VAL A C 1
ATOM 806 O O . VAL A 1 102 ? 13.523 -4.234 -5.497 1.00 89.75 102 VAL A O 1
ATOM 809 N N . MET A 1 103 ? 15.674 -4.621 -6.014 1.00 89.88 103 MET A N 1
ATOM 810 C CA . MET A 1 103 ? 15.915 -5.491 -4.861 1.00 89.88 103 MET A CA 1
ATOM 811 C C . MET A 1 103 ? 15.693 -4.751 -3.539 1.00 89.88 103 MET A C 1
ATOM 813 O O . MET A 1 103 ? 15.036 -5.284 -2.647 1.00 89.88 103 MET A O 1
ATOM 817 N N . GLY A 1 104 ? 16.182 -3.511 -3.426 1.00 90.94 104 GLY A N 1
ATOM 818 C CA . GLY A 1 104 ? 15.936 -2.656 -2.265 1.00 90.94 104 GLY A CA 1
ATOM 819 C C . GLY A 1 104 ? 14.445 -2.401 -2.030 1.00 90.94 104 GLY A C 1
ATOM 820 O O . GLY A 1 104 ? 13.980 -2.476 -0.894 1.00 90.94 104 GLY A O 1
ATOM 821 N N . LEU A 1 105 ? 13.678 -2.179 -3.100 1.00 91.50 105 LEU A N 1
ATOM 822 C CA . LEU A 1 105 ? 12.229 -1.995 -3.032 1.00 91.50 105 LEU A CA 1
ATOM 823 C C . LEU A 1 105 ? 11.513 -3.267 -2.554 1.00 91.50 105 LEU A C 1
ATOM 825 O O . LEU A 1 105 ? 10.662 -3.191 -1.674 1.00 91.50 105 LEU A O 1
ATOM 829 N N . ILE A 1 106 ? 11.884 -4.440 -3.070 1.00 91.56 106 ILE A N 1
ATOM 830 C CA . ILE A 1 106 ? 11.318 -5.725 -2.629 1.00 91.56 106 ILE A CA 1
ATOM 831 C C . ILE A 1 106 ? 11.679 -6.002 -1.166 1.00 91.56 106 ILE A C 1
ATOM 833 O O . ILE A 1 106 ? 10.814 -6.385 -0.381 1.00 91.56 106 ILE A O 1
ATOM 837 N N . ALA A 1 107 ? 12.933 -5.769 -0.771 1.00 93.81 107 ALA A N 1
ATOM 838 C CA . ALA A 1 107 ? 13.368 -5.920 0.614 1.00 93.81 107 ALA A CA 1
ATOM 839 C C . ALA A 1 107 ? 12.580 -4.992 1.551 1.00 93.81 107 ALA A C 1
ATOM 841 O O . ALA A 1 107 ? 12.128 -5.427 2.609 1.00 93.81 107 ALA A O 1
ATOM 842 N N . PHE A 1 108 ? 12.346 -3.744 1.136 1.00 94.38 108 PHE A N 1
ATOM 843 C CA . PHE A 1 108 ? 11.482 -2.811 1.853 1.00 94.38 108 PHE A CA 1
ATOM 844 C C . PHE A 1 108 ? 10.060 -3.367 2.032 1.00 94.38 108 PHE A C 1
ATOM 846 O O . PHE A 1 108 ? 9.533 -3.312 3.143 1.00 94.38 108 PHE A O 1
ATOM 853 N N . GLN A 1 109 ? 9.469 -3.974 0.996 1.00 93.44 109 GLN A N 1
ATOM 854 C CA . GLN A 1 109 ? 8.151 -4.610 1.120 1.00 93.44 109 GLN A CA 1
ATOM 855 C C . GLN A 1 109 ? 8.148 -5.766 2.114 1.00 93.44 109 GLN A C 1
ATOM 857 O O . GLN A 1 109 ? 7.250 -5.865 2.944 1.00 93.44 109 GLN A O 1
ATOM 862 N N . VAL A 1 110 ? 9.170 -6.623 2.083 1.00 94.06 110 VAL A N 1
ATOM 863 C CA . VAL A 1 110 ? 9.289 -7.727 3.044 1.00 94.06 110 VAL A CA 1
ATOM 864 C C . VAL A 1 110 ? 9.399 -7.188 4.470 1.00 94.06 110 VAL A C 1
ATOM 866 O O . VAL A 1 110 ? 8.746 -7.709 5.370 1.00 94.06 110 VAL A O 1
ATOM 869 N N . VAL A 1 111 ? 10.173 -6.122 4.690 1.00 94.56 111 VAL A N 1
ATOM 870 C CA . VAL A 1 111 ? 10.278 -5.470 6.003 1.00 94.56 111 VAL A CA 1
ATOM 871 C C . VAL A 1 111 ? 8.929 -4.902 6.449 1.00 94.56 111 VAL A C 1
ATOM 873 O O . VAL A 1 111 ? 8.543 -5.118 7.597 1.00 94.56 111 VAL A O 1
ATOM 876 N N . MET A 1 112 ? 8.191 -4.230 5.562 1.00 92.56 112 MET A N 1
ATOM 877 C CA . MET A 1 112 ? 6.855 -3.700 5.863 1.00 92.56 112 MET A CA 1
ATOM 878 C C . MET A 1 112 ? 5.862 -4.809 6.211 1.00 92.56 112 MET A C 1
ATOM 880 O O . MET A 1 112 ? 5.165 -4.709 7.223 1.00 92.56 112 MET A O 1
ATOM 884 N N . LEU A 1 113 ? 5.868 -5.906 5.456 1.00 92.44 113 LEU A N 1
ATOM 885 C CA . LEU A 1 113 ? 5.040 -7.074 5.730 1.00 92.44 113 LEU A CA 1
ATOM 886 C C . LEU A 1 113 ? 5.400 -7.702 7.083 1.00 92.44 113 LEU A C 1
ATOM 888 O O . LEU A 1 113 ? 4.523 -7.973 7.902 1.00 92.44 113 LEU A O 1
ATOM 892 N N . LEU A 1 114 ? 6.691 -7.899 7.366 1.00 92.69 114 LEU A N 1
ATOM 893 C CA . LEU A 1 114 ? 7.156 -8.420 8.654 1.00 92.69 114 LEU A CA 1
ATOM 894 C C . LEU A 1 114 ? 6.747 -7.511 9.816 1.00 92.69 114 LEU A C 1
ATOM 896 O O . LEU A 1 114 ? 6.371 -8.009 10.878 1.00 92.69 114 LEU A O 1
ATOM 900 N N . LEU A 1 115 ? 6.788 -6.194 9.620 1.00 91.00 115 LEU A N 1
ATOM 901 C CA . LEU A 1 115 ? 6.384 -5.214 10.619 1.00 91.00 115 LEU A CA 1
ATOM 902 C C . LEU A 1 115 ? 4.868 -5.255 10.860 1.00 91.00 115 LEU A C 1
ATOM 904 O O . LEU A 1 115 ? 4.437 -5.293 12.014 1.00 91.00 115 LEU A O 1
ATOM 908 N N . THR A 1 116 ? 4.070 -5.361 9.796 1.00 91.06 116 THR A N 1
ATOM 909 C CA . THR A 1 116 ? 2.623 -5.609 9.860 1.00 91.06 116 THR A CA 1
ATOM 910 C C . THR A 1 116 ? 2.311 -6.898 10.624 1.00 91.06 116 THR A C 1
ATOM 912 O O . THR A 1 116 ? 1.514 -6.884 11.562 1.00 91.06 116 THR A O 1
ATOM 915 N N . LEU A 1 117 ? 2.991 -8.006 10.312 1.00 90.19 117 LEU A N 1
ATOM 916 C CA . LEU A 1 117 ? 2.820 -9.281 11.017 1.00 90.19 117 LEU A CA 1
ATOM 917 C C . LEU A 1 117 ? 3.244 -9.196 12.487 1.00 90.19 117 LEU A C 1
ATOM 919 O O . LEU A 1 117 ? 2.594 -9.768 13.364 1.00 90.19 117 LEU A O 1
ATOM 923 N N . TRP A 1 118 ? 4.330 -8.480 12.778 1.00 89.38 118 TRP A N 1
ATOM 924 C CA . TRP A 1 118 ? 4.812 -8.278 14.140 1.00 89.38 118 TRP A CA 1
ATOM 925 C C . TRP A 1 118 ? 3.812 -7.480 14.982 1.00 89.38 118 TRP A C 1
ATOM 927 O O . TRP A 1 118 ? 3.510 -7.879 16.109 1.00 89.38 118 TRP A O 1
ATOM 937 N N . VAL A 1 119 ? 3.229 -6.417 14.424 1.00 87.25 119 VAL A N 1
ATOM 938 C CA . VAL A 1 119 ? 2.197 -5.617 15.098 1.00 87.25 119 VAL A CA 1
ATOM 939 C C . VAL A 1 119 ? 0.843 -6.337 15.162 1.00 87.25 119 VAL A C 1
ATOM 941 O O . VAL A 1 119 ? 0.079 -6.137 16.110 1.00 87.25 119 VAL A O 1
ATOM 944 N N . SER A 1 120 ? 0.563 -7.238 14.220 1.00 82.62 120 SER A N 1
ATOM 945 C CA . SER A 1 120 ? -0.610 -8.116 14.255 1.00 82.62 120 SER A CA 1
ATOM 946 C C . SER A 1 120 ? -0.556 -9.156 15.385 1.00 82.62 120 SER A C 1
ATOM 948 O O . SER A 1 120 ? -1.548 -9.855 15.621 1.00 82.62 120 SER A O 1
ATOM 950 N N . ARG A 1 121 ? 0.567 -9.301 16.106 1.00 81.94 121 ARG A N 1
ATOM 951 C CA . ARG A 1 121 ? 0.644 -10.221 17.248 1.00 81.94 121 ARG A CA 1
ATOM 952 C C . ARG A 1 121 ? -0.292 -9.771 18.375 1.00 81.94 121 ARG A C 1
ATOM 954 O O . ARG A 1 121 ? -0.343 -8.602 18.748 1.00 81.94 121 ARG A O 1
ATOM 961 N N . LYS A 1 122 ? -0.976 -10.754 18.968 1.00 62.97 122 LYS A N 1
ATOM 962 C CA . LYS A 1 122 ? -2.129 -10.635 19.885 1.00 62.97 122 LYS A CA 1
ATOM 963 C C . LYS A 1 122 ? -1.910 -9.809 21.173 1.00 62.97 122 LYS A C 1
ATOM 965 O O . LYS A 1 122 ? -2.875 -9.549 21.879 1.00 62.97 122 LYS A O 1
ATOM 970 N N . ASN A 1 123 ? -0.682 -9.377 21.472 1.00 65.19 123 ASN A N 1
ATOM 971 C CA . ASN A 1 123 ? -0.327 -8.703 22.730 1.00 65.19 123 ASN A CA 1
ATOM 972 C C . ASN A 1 123 ? 0.166 -7.255 22.560 1.00 65.19 123 ASN A C 1
ATOM 974 O O . ASN A 1 123 ? 0.588 -6.645 23.540 1.00 65.19 123 ASN A O 1
ATOM 978 N N . GLN A 1 124 ? 0.161 -6.706 21.345 1.00 70.81 124 GLN A N 1
ATOM 979 C CA . GLN A 1 124 ? 0.574 -5.320 21.119 1.00 70.81 124 GLN A CA 1
ATOM 980 C C . GLN A 1 124 ? -0.581 -4.351 21.394 1.00 70.81 124 GLN A C 1
ATOM 982 O O . GLN A 1 124 ? -1.744 -4.664 21.146 1.00 70.81 124 GLN A O 1
ATOM 987 N N . SER A 1 125 ? -0.256 -3.166 21.914 1.00 79.19 125 SER A N 1
ATOM 988 C CA . SER A 1 125 ? -1.227 -2.088 22.116 1.00 79.19 125 SER A CA 1
ATOM 989 C C . SER A 1 125 ? -1.755 -1.551 20.774 1.00 79.19 125 SER A C 1
ATOM 991 O O . SER A 1 125 ? -1.183 -1.801 19.714 1.00 79.19 125 SER A O 1
ATOM 993 N N . LEU A 1 126 ? -2.845 -0.778 20.798 1.00 82.94 126 LEU A N 1
ATOM 994 C CA . LEU A 1 126 ? -3.413 -0.169 19.585 1.00 82.94 126 LEU A CA 1
ATOM 995 C C . LEU A 1 126 ? -2.503 0.868 18.913 1.00 82.94 126 LEU A C 1
ATOM 997 O O . LEU A 1 126 ? -2.582 1.073 17.703 1.00 82.94 126 LEU A O 1
ATOM 1001 N N . ALA A 1 127 ? -1.658 1.544 19.692 1.00 86.56 127 ALA A N 1
ATOM 1002 C CA . ALA A 1 127 ? -0.810 2.632 19.216 1.00 86.56 127 ALA A CA 1
ATOM 1003 C C . ALA A 1 127 ? 0.080 2.243 18.014 1.00 86.56 127 ALA A C 1
ATOM 1005 O O . ALA A 1 127 ? -0.009 2.927 16.994 1.00 86.56 127 ALA A O 1
ATOM 1006 N N . PRO A 1 128 ? 0.879 1.153 18.049 1.00 87.56 128 PRO A N 1
ATOM 1007 C CA . PRO A 1 128 ? 1.700 0.747 16.907 1.00 87.56 128 PRO A CA 1
ATOM 1008 C C . PRO A 1 128 ? 0.884 0.459 15.640 1.00 87.56 128 PRO A C 1
ATOM 1010 O O . PRO A 1 128 ? 1.373 0.722 14.546 1.00 87.56 128 PRO A O 1
ATOM 1013 N N . ARG A 1 129 ? -0.369 -0.009 15.754 1.00 87.56 129 ARG A N 1
ATOM 1014 C CA . ARG A 1 129 ? -1.239 -0.233 14.584 1.00 87.56 129 ARG A CA 1
ATOM 1015 C C . ARG A 1 129 ? -1.608 1.067 13.893 1.00 87.56 129 ARG A C 1
ATOM 1017 O O . ARG A 1 129 ? -1.465 1.178 12.680 1.00 87.56 129 ARG A O 1
ATOM 1024 N N . VAL A 1 130 ? -2.044 2.051 14.677 1.00 88.31 130 VAL A N 1
ATOM 1025 C CA . VAL A 1 130 ? -2.401 3.378 14.162 1.00 88.31 130 VAL A CA 1
ATOM 1026 C C . VAL A 1 130 ? -1.170 4.070 13.577 1.00 88.31 130 VAL A C 1
ATOM 1028 O O . VAL A 1 130 ? -1.252 4.631 12.489 1.00 88.31 130 VAL A O 1
ATOM 1031 N N . ILE A 1 131 ? -0.019 3.977 14.250 1.00 91.44 131 ILE A N 1
ATOM 1032 C CA . ILE A 1 131 ? 1.245 4.547 13.763 1.00 91.44 131 ILE A CA 1
ATOM 1033 C C . ILE A 1 131 ? 1.630 3.939 12.411 1.00 91.44 131 ILE A C 1
ATOM 1035 O O . ILE A 1 131 ? 1.922 4.686 11.481 1.00 91.44 131 ILE A O 1
ATOM 1039 N N . LEU A 1 132 ? 1.585 2.609 12.271 1.00 91.06 132 LEU A N 1
ATOM 1040 C CA . LEU A 1 132 ? 1.875 1.954 10.994 1.00 91.06 132 LEU A CA 1
ATOM 1041 C C . LEU A 1 132 ? 0.885 2.342 9.900 1.00 91.06 132 LEU A C 1
ATOM 1043 O O . LEU A 1 132 ? 1.304 2.605 8.779 1.00 91.06 132 LEU A O 1
ATOM 1047 N N . MET A 1 133 ? -0.408 2.436 10.209 1.00 90.06 133 MET A N 1
ATOM 1048 C CA . MET A 1 133 ? -1.419 2.834 9.228 1.00 90.06 133 MET A CA 1
ATOM 1049 C C . MET A 1 133 ? -1.185 4.266 8.719 1.00 90.06 133 MET A C 1
ATOM 1051 O O . MET A 1 133 ? -1.261 4.518 7.516 1.00 90.06 133 MET A O 1
ATOM 1055 N N . LEU A 1 134 ? -0.838 5.196 9.615 1.00 92.75 134 LEU A N 1
ATOM 1056 C CA . LEU A 1 134 ? -0.472 6.567 9.247 1.00 92.75 134 LEU A CA 1
ATOM 1057 C C . LEU A 1 134 ? 0.832 6.615 8.443 1.00 92.75 134 LEU A C 1
ATOM 1059 O O . LEU A 1 134 ? 0.930 7.378 7.483 1.00 92.75 134 LEU A O 1
ATOM 1063 N N . LEU A 1 135 ? 1.813 5.785 8.801 1.00 93.19 135 LEU A N 1
ATOM 1064 C CA . LEU A 1 135 ? 3.074 5.664 8.074 1.00 93.19 135 LEU A CA 1
ATOM 1065 C C . LEU A 1 135 ? 2.847 5.143 6.650 1.00 93.19 135 LEU A C 1
ATOM 1067 O O . LEU A 1 135 ? 3.348 5.744 5.702 1.00 93.19 135 LEU A O 1
ATOM 1071 N N . ILE A 1 136 ? 2.042 4.089 6.481 1.00 92.69 136 ILE A N 1
ATOM 1072 C CA . ILE A 1 136 ? 1.674 3.544 5.168 1.00 92.69 136 ILE A CA 1
ATOM 1073 C C . ILE A 1 136 ? 0.948 4.604 4.333 1.00 92.69 136 ILE A C 1
ATOM 1075 O O . ILE A 1 136 ? 1.306 4.825 3.177 1.00 92.69 136 ILE A O 1
ATOM 1079 N N . LEU A 1 137 ? -0.026 5.308 4.916 1.00 91.88 137 LEU A N 1
ATOM 1080 C CA . LEU A 1 137 ? -0.747 6.378 4.225 1.00 91.88 137 LEU A CA 1
ATOM 1081 C C . LEU A 1 137 ? 0.196 7.506 3.778 1.00 91.88 137 LEU A C 1
ATOM 1083 O O . LEU A 1 137 ? 0.090 7.996 2.653 1.00 91.88 137 LEU A O 1
ATOM 1087 N N . GLY A 1 138 ? 1.149 7.882 4.634 1.00 93.25 138 GLY A N 1
ATOM 1088 C CA . GLY A 1 138 ? 2.202 8.835 4.301 1.00 93.25 138 GLY A CA 1
ATOM 1089 C C . GLY A 1 138 ? 3.049 8.364 3.119 1.00 93.25 138 GLY A C 1
ATOM 1090 O O . GLY A 1 138 ? 3.215 9.107 2.155 1.00 93.25 138 GLY A O 1
ATOM 1091 N N . LEU A 1 139 ? 3.527 7.118 3.142 1.00 92.50 139 LEU A N 1
ATOM 1092 C CA . LEU A 1 139 ? 4.325 6.535 2.059 1.00 92.50 139 LEU A CA 1
ATOM 1093 C C . LEU A 1 139 ? 3.574 6.507 0.727 1.00 92.50 139 LEU A C 1
ATOM 1095 O O . LEU A 1 139 ? 4.122 6.934 -0.287 1.00 92.50 139 LEU A O 1
ATOM 1099 N N . VAL A 1 140 ? 2.310 6.074 0.733 1.00 92.06 140 VAL A N 1
ATOM 1100 C CA . VAL A 1 140 ? 1.456 6.078 -0.465 1.00 92.06 140 VAL A CA 1
ATOM 1101 C C . VAL A 1 140 ? 1.270 7.502 -0.984 1.00 92.06 140 VAL A C 1
ATOM 1103 O O . VAL A 1 140 ? 1.317 7.730 -2.190 1.00 92.06 140 VAL A O 1
ATOM 1106 N N . ARG A 1 141 ? 1.128 8.497 -0.100 1.00 91.50 141 ARG A N 1
ATOM 1107 C CA . ARG A 1 141 ? 1.005 9.893 -0.532 1.00 91.50 141 ARG A CA 1
ATOM 1108 C C . ARG A 1 141 ? 2.302 10.451 -1.111 1.00 91.50 141 ARG A C 1
ATOM 1110 O O . ARG A 1 141 ? 2.250 11.272 -2.028 1.00 91.50 141 ARG A O 1
ATOM 1117 N N . LEU A 1 142 ? 3.444 10.011 -0.590 1.00 91.88 142 LEU A N 1
ATOM 1118 C CA . LEU A 1 142 ? 4.761 10.352 -1.116 1.00 91.88 142 LEU A CA 1
ATOM 1119 C C . LEU A 1 142 ? 5.090 9.594 -2.408 1.00 91.88 142 LEU A C 1
ATOM 1121 O O . LEU A 1 142 ? 5.978 10.038 -3.130 1.00 91.88 142 LEU A O 1
ATOM 1125 N N . ALA A 1 143 ? 4.400 8.495 -2.723 1.00 90.62 143 ALA A N 1
ATOM 1126 C CA . ALA A 1 143 ? 4.682 7.652 -3.885 1.00 90.62 143 ALA A CA 1
ATOM 1127 C C . ALA A 1 143 ? 4.707 8.441 -5.205 1.00 90.62 143 ALA A C 1
ATOM 1129 O O . ALA A 1 143 ? 5.582 8.225 -6.037 1.00 90.62 143 ALA A O 1
ATOM 1130 N N . GLU A 1 144 ? 3.809 9.415 -5.360 1.00 90.44 144 GLU A N 1
ATOM 1131 C CA . GLU A 1 144 ? 3.778 10.336 -6.503 1.00 90.44 144 GLU A CA 1
ATOM 1132 C C . GLU A 1 144 ? 5.083 11.143 -6.626 1.00 90.44 144 GLU A C 1
ATOM 1134 O O . GLU A 1 144 ? 5.696 11.197 -7.691 1.00 90.44 144 GLU A O 1
ATOM 1139 N N . ARG A 1 145 ? 5.578 11.690 -5.508 1.00 90.50 145 ARG A N 1
ATOM 1140 C CA . ARG A 1 145 ? 6.846 12.433 -5.477 1.00 90.50 145 ARG A CA 1
ATOM 1141 C C . ARG A 1 145 ? 8.047 11.529 -5.718 1.00 90.50 145 ARG A C 1
ATOM 1143 O O . ARG A 1 145 ? 8.962 11.921 -6.433 1.00 90.50 145 ARG A O 1
ATOM 1150 N N . TRP A 1 146 ? 8.050 10.325 -5.146 1.00 88.56 146 TRP A N 1
ATOM 1151 C CA . TRP A 1 146 ? 9.089 9.328 -5.413 1.00 88.56 146 TRP A CA 1
ATOM 1152 C C . TRP A 1 146 ? 9.133 8.953 -6.892 1.00 88.56 146 TRP A C 1
ATOM 1154 O O . TRP A 1 146 ? 10.217 8.857 -7.460 1.00 88.56 146 TRP A O 1
ATOM 1164 N N . ASN A 1 147 ? 7.970 8.809 -7.526 1.00 92.69 147 ASN A N 1
ATOM 1165 C CA . ASN A 1 147 ? 7.868 8.523 -8.948 1.00 92.69 147 ASN A CA 1
ATOM 1166 C C . ASN A 1 147 ? 8.454 9.656 -9.806 1.00 92.69 147 ASN A C 1
ATOM 1168 O O . ASN A 1 147 ? 9.255 9.397 -10.699 1.00 92.69 147 ASN A O 1
ATOM 1172 N N . GLU A 1 148 ? 8.128 10.916 -9.507 1.00 91.56 148 GLU A N 1
ATOM 1173 C CA . GLU A 1 148 ? 8.703 12.070 -10.215 1.00 91.56 148 GLU A CA 1
ATOM 1174 C C . GLU A 1 148 ? 10.215 12.212 -9.999 1.00 91.56 148 GLU A C 1
ATOM 1176 O O . GLU A 1 148 ? 10.958 12.505 -10.938 1.00 91.56 148 GLU A O 1
ATOM 1181 N N . LEU A 1 149 ? 10.688 12.008 -8.768 1.00 89.25 149 LEU A N 1
ATOM 1182 C CA . LEU A 1 149 ? 12.114 12.055 -8.446 1.00 89.25 149 LEU A CA 1
ATOM 1183 C C . LEU A 1 149 ? 12.880 10.936 -9.151 1.00 89.25 149 LEU A C 1
ATOM 1185 O O . LEU A 1 149 ? 13.956 11.195 -9.697 1.00 89.25 149 LEU A O 1
ATOM 1189 N N . GLY A 1 150 ? 12.303 9.733 -9.188 1.00 86.81 150 GLY A N 1
ATOM 1190 C CA . GLY A 1 150 ? 12.826 8.591 -9.925 1.00 86.81 150 GLY A CA 1
ATOM 1191 C C . GLY A 1 150 ? 12.891 8.868 -11.424 1.00 86.81 150 GLY A C 1
ATOM 1192 O O . GLY A 1 150 ? 13.942 8.688 -12.027 1.00 86.81 150 GLY A O 1
ATOM 1193 N N . ALA A 1 151 ? 11.833 9.434 -12.010 1.00 89.88 151 ALA A N 1
ATOM 1194 C CA . ALA A 1 151 ? 11.807 9.825 -13.420 1.00 89.88 151 ALA A CA 1
ATOM 1195 C C . ALA A 1 151 ? 12.855 10.896 -13.781 1.00 89.88 151 ALA A C 1
ATOM 1197 O O . ALA A 1 151 ? 13.301 10.962 -14.925 1.00 89.88 151 ALA A O 1
ATOM 1198 N N . ARG A 1 152 ? 13.273 11.740 -12.829 1.00 90.19 152 ARG A N 1
ATOM 1199 C CA . ARG A 1 152 ? 14.331 12.745 -13.049 1.00 90.19 152 ARG A CA 1
ATOM 1200 C C . ARG A 1 152 ? 15.741 12.179 -12.879 1.00 90.19 152 ARG A C 1
ATOM 1202 O O . ARG A 1 152 ? 16.643 12.601 -13.595 1.00 90.19 152 ARG A O 1
ATOM 1209 N N . HIS A 1 153 ? 15.932 11.239 -11.952 1.00 89.56 153 HIS A N 1
ATOM 1210 C CA . HIS A 1 153 ? 17.256 10.738 -11.562 1.00 89.56 153 HIS A CA 1
ATOM 1211 C C . HIS A 1 153 ? 17.517 9.277 -11.941 1.00 89.56 153 HIS A C 1
ATOM 1213 O O . HIS A 1 153 ? 18.531 8.738 -11.519 1.00 89.56 153 HIS A O 1
ATOM 1219 N N . TRP A 1 154 ? 16.663 8.632 -12.741 1.00 88.50 154 TRP A N 1
ATOM 1220 C CA . TRP A 1 154 ? 16.777 7.199 -13.053 1.00 88.50 154 TRP A CA 1
ATOM 1221 C C . TRP A 1 154 ? 18.183 6.780 -13.497 1.00 88.50 154 TRP A C 1
ATOM 1223 O O . TRP A 1 154 ? 18.657 5.732 -13.086 1.00 88.50 154 TRP A O 1
ATOM 1233 N N . ARG A 1 155 ? 18.903 7.632 -14.240 1.00 87.62 155 ARG A N 1
ATOM 1234 C CA . ARG A 1 155 ? 20.263 7.346 -14.730 1.00 87.62 155 ARG A CA 1
ATOM 1235 C C . ARG A 1 155 ? 21.301 7.097 -13.634 1.00 87.62 155 ARG A C 1
ATOM 1237 O O . ARG A 1 155 ? 22.336 6.514 -13.933 1.00 87.62 155 ARG A O 1
ATOM 1244 N N . SER A 1 156 ? 21.086 7.573 -12.406 1.00 86.25 156 SER A N 1
ATOM 1245 C CA . SER A 1 156 ? 22.066 7.397 -11.326 1.00 86.25 156 SER A CA 1
ATOM 1246 C C . SER A 1 156 ? 21.949 6.054 -10.608 1.00 86.25 156 SER A C 1
ATOM 1248 O O . SER A 1 156 ? 22.905 5.645 -9.955 1.00 86.25 156 SER A O 1
ATOM 1250 N N . PHE A 1 157 ? 20.806 5.370 -10.709 1.00 83.31 157 PHE A N 1
ATOM 1251 C CA . PHE A 1 157 ? 20.530 4.155 -9.934 1.00 83.31 157 PHE A CA 1
ATOM 1252 C C . PHE A 1 157 ? 19.891 3.018 -10.736 1.00 83.31 157 PHE A C 1
ATOM 1254 O O . PHE A 1 157 ? 19.820 1.900 -10.226 1.00 83.31 157 PHE A O 1
ATOM 1261 N N . ALA A 1 158 ? 19.412 3.295 -11.949 1.00 85.88 158 ALA A N 1
ATOM 1262 C CA . ALA A 1 158 ? 18.726 2.344 -12.803 1.00 85.88 158 ALA A CA 1
ATOM 1263 C C . ALA A 1 158 ? 19.305 2.338 -14.221 1.00 85.88 158 ALA A C 1
ATOM 1265 O O . ALA A 1 158 ? 19.719 3.368 -14.759 1.00 85.88 158 ALA A O 1
ATOM 1266 N N . THR A 1 159 ? 19.288 1.166 -14.849 1.00 84.44 159 THR A N 1
ATOM 1267 C CA . THR A 1 159 ? 19.771 0.990 -16.230 1.00 84.44 159 THR A CA 1
ATOM 1268 C C . THR A 1 159 ? 18.759 1.519 -17.250 1.00 84.44 159 THR A C 1
ATOM 1270 O O . THR A 1 159 ? 19.129 1.971 -18.333 1.00 84.44 159 THR A O 1
ATOM 1273 N N . GLN A 1 160 ? 17.474 1.517 -16.890 1.00 86.31 160 GLN A N 1
ATOM 1274 C CA . GLN A 1 160 ? 16.370 2.014 -17.707 1.00 86.31 160 GLN A CA 1
ATOM 1275 C C . GLN A 1 160 ? 15.388 2.842 -16.871 1.00 86.31 160 GLN A C 1
ATOM 1277 O O . GLN A 1 160 ? 15.352 2.747 -15.643 1.00 86.31 160 GLN A O 1
ATOM 1282 N N . ASN A 1 161 ? 14.592 3.682 -17.536 1.00 88.06 161 ASN A N 1
ATOM 1283 C CA . ASN A 1 161 ? 13.577 4.474 -16.854 1.00 88.06 161 ASN A CA 1
ATOM 1284 C C . ASN A 1 161 ? 12.306 3.643 -16.630 1.00 88.06 161 ASN A C 1
ATOM 1286 O O . ASN A 1 161 ? 11.561 3.385 -17.568 1.00 88.06 161 ASN A O 1
ATOM 1290 N N . TYR A 1 162 ? 12.053 3.275 -15.377 1.00 86.00 162 TYR A N 1
ATOM 1291 C CA . TYR A 1 162 ? 10.850 2.552 -14.952 1.00 86.00 162 TYR A CA 1
ATOM 1292 C C . TYR A 1 162 ? 9.686 3.474 -14.556 1.00 86.00 162 TYR A C 1
ATOM 1294 O O . TYR A 1 162 ? 8.594 2.996 -14.257 1.00 86.00 162 TYR A O 1
ATOM 1302 N N . PHE A 1 163 ? 9.921 4.785 -14.470 1.00 89.06 163 PHE A N 1
ATOM 1303 C CA . PHE A 1 163 ? 8.973 5.735 -13.897 1.00 89.06 163 PHE A CA 1
ATOM 1304 C C . PHE A 1 163 ? 8.176 6.441 -14.990 1.00 89.06 163 PHE A C 1
ATOM 1306 O O . PHE A 1 163 ? 8.720 7.184 -15.811 1.00 89.06 163 PHE A O 1
ATOM 1313 N N . ASP A 1 164 ? 6.859 6.255 -14.936 1.00 87.94 164 ASP A N 1
ATOM 1314 C CA . ASP A 1 164 ? 5.907 6.821 -15.887 1.00 87.94 164 ASP A CA 1
ATOM 1315 C C . ASP A 1 164 ? 5.114 7.972 -15.277 1.00 87.94 164 ASP A C 1
ATOM 1317 O O . ASP A 1 164 ? 4.882 8.013 -14.070 1.00 87.94 164 ASP A O 1
ATOM 1321 N N . ARG A 1 165 ? 4.548 8.850 -16.114 1.00 86.75 165 ARG A N 1
ATOM 1322 C CA . ARG A 1 165 ? 3.643 9.926 -15.658 1.00 86.75 165 ARG A CA 1
ATOM 1323 C C . ARG A 1 165 ? 2.423 9.403 -14.889 1.00 86.75 165 ARG A C 1
ATOM 1325 O O . ARG A 1 165 ? 1.911 10.084 -14.011 1.00 86.75 165 ARG A O 1
ATOM 1332 N N . ARG A 1 166 ? 1.959 8.195 -15.223 1.00 84.94 166 ARG A N 1
ATOM 1333 C CA . ARG A 1 166 ? 0.844 7.518 -14.537 1.00 84.94 166 ARG A CA 1
ATOM 1334 C C . ARG A 1 166 ? 1.271 6.812 -13.245 1.00 84.94 166 ARG A C 1
ATOM 1336 O O . ARG A 1 166 ? 0.406 6.395 -12.487 1.00 84.94 166 ARG A O 1
ATOM 1343 N N . GLY A 1 167 ? 2.575 6.642 -13.013 1.00 88.31 167 GLY A N 1
ATOM 1344 C CA . GLY A 1 167 ? 3.108 5.973 -11.828 1.00 88.31 167 GLY A CA 1
ATOM 1345 C C . GLY A 1 167 ? 2.782 4.482 -11.742 1.00 88.31 167 GLY A C 1
ATOM 1346 O O . GLY A 1 167 ? 2.680 3.959 -10.637 1.00 88.31 167 GLY A O 1
ATOM 1347 N N . ILE A 1 168 ? 2.608 3.787 -12.874 1.00 88.06 168 ILE A N 1
ATOM 1348 C CA . ILE A 1 168 ? 2.185 2.374 -12.894 1.00 88.06 168 ILE A CA 1
ATOM 1349 C C . ILE A 1 168 ? 3.186 1.499 -12.134 1.00 88.06 168 ILE A C 1
ATOM 1351 O O . ILE A 1 168 ? 2.785 0.762 -11.233 1.00 88.06 168 ILE A O 1
ATOM 1355 N N . PHE A 1 169 ? 4.483 1.644 -12.414 1.00 90.12 169 PHE A N 1
ATOM 1356 C CA . PHE A 1 169 ? 5.537 0.913 -11.711 1.00 90.12 169 PHE A CA 1
ATOM 1357 C C . PHE A 1 169 ? 5.459 1.090 -10.189 1.00 90.12 169 PHE A C 1
ATOM 1359 O O . PHE A 1 169 ? 5.360 0.107 -9.456 1.00 90.12 169 PHE A O 1
ATOM 1366 N N . VAL A 1 170 ? 5.431 2.339 -9.710 1.00 90.62 170 VAL A N 1
ATOM 1367 C CA . VAL A 1 170 ? 5.350 2.641 -8.273 1.00 90.62 170 VAL A CA 1
ATOM 1368 C C . VAL A 1 170 ? 4.023 2.159 -7.688 1.00 90.62 170 VAL A C 1
ATOM 1370 O O . VAL A 1 170 ? 3.996 1.621 -6.588 1.00 90.62 170 VAL A O 1
ATOM 1373 N N . SER A 1 171 ? 2.916 2.260 -8.419 1.00 90.94 171 SER A N 1
ATOM 1374 C CA . SER A 1 171 ? 1.623 1.780 -7.931 1.00 90.94 171 SER A CA 1
ATOM 1375 C C . SER A 1 171 ? 1.609 0.265 -7.698 1.00 90.94 171 SER A C 1
ATOM 1377 O O . SER A 1 171 ? 1.108 -0.180 -6.671 1.00 90.94 171 SER A O 1
ATOM 1379 N N . ILE A 1 172 ? 2.210 -0.523 -8.592 1.00 89.50 172 ILE A N 1
ATOM 1380 C CA . ILE A 1 172 ? 2.238 -1.986 -8.483 1.00 89.50 172 ILE A CA 1
ATOM 1381 C C . ILE A 1 172 ? 3.290 -2.431 -7.464 1.00 89.50 172 ILE A C 1
ATOM 1383 O O . ILE A 1 172 ? 3.009 -3.274 -6.618 1.00 89.50 172 ILE A O 1
ATOM 1387 N N . MET A 1 173 ? 4.494 -1.860 -7.520 1.00 90.19 173 MET A N 1
ATOM 1388 C CA . MET A 1 173 ? 5.618 -2.305 -6.691 1.00 90.19 173 MET A CA 1
ATOM 1389 C C . MET A 1 173 ? 5.612 -1.714 -5.282 1.00 90.19 173 MET A C 1
ATOM 1391 O O . MET A 1 173 ? 6.108 -2.351 -4.354 1.00 90.19 173 MET A O 1
ATOM 1395 N N . LEU A 1 174 ? 5.085 -0.497 -5.113 1.00 90.94 174 LEU A N 1
ATOM 1396 C CA . LEU A 1 174 ? 5.016 0.197 -3.828 1.00 90.94 174 LEU A CA 1
ATOM 1397 C C . LEU A 1 174 ? 3.599 0.178 -3.253 1.00 90.94 174 LEU A C 1
ATOM 1399 O O . LEU A 1 174 ? 3.402 -0.322 -2.149 1.00 90.94 174 LEU A O 1
ATOM 1403 N N . CYS A 1 175 ? 2.615 0.708 -3.981 1.00 92.31 175 CYS A N 1
ATOM 1404 C CA . CYS A 1 175 ? 1.291 0.959 -3.407 1.00 92.31 175 CYS A CA 1
ATOM 1405 C C . CYS A 1 175 ? 0.452 -0.309 -3.219 1.00 92.31 175 CYS A C 1
ATOM 1407 O O . CYS A 1 175 ? -0.180 -0.442 -2.181 1.00 92.31 175 CYS A O 1
ATOM 1409 N N . ALA A 1 176 ? 0.423 -1.233 -4.180 1.00 92.19 176 ALA A N 1
ATOM 1410 C CA . ALA A 1 176 ? -0.407 -2.436 -4.106 1.00 92.19 176 ALA A CA 1
ATOM 1411 C C . ALA A 1 176 ? -0.109 -3.313 -2.870 1.00 92.19 176 ALA A C 1
ATOM 1413 O O . ALA A 1 176 ? -1.050 -3.586 -2.120 1.00 92.19 176 ALA A O 1
ATOM 1414 N N . PRO A 1 177 ? 1.152 -3.705 -2.584 1.00 92.00 177 PRO A N 1
ATOM 1415 C CA . PRO A 1 177 ? 1.467 -4.448 -1.360 1.00 92.00 177 PRO A CA 1
ATOM 1416 C C . PRO A 1 177 ? 1.174 -3.635 -0.090 1.00 92.00 177 PRO A C 1
ATOM 1418 O O . PRO A 1 177 ? 0.542 -4.148 0.829 1.00 92.00 177 PRO A O 1
ATOM 1421 N N . LEU A 1 178 ? 1.514 -2.342 -0.063 1.00 93.12 178 LEU A N 1
ATOM 1422 C CA . LEU A 1 178 ? 1.236 -1.475 1.088 1.00 93.12 178 LEU A CA 1
ATOM 1423 C C . LEU A 1 178 ? -0.265 -1.302 1.372 1.00 93.12 178 LEU A C 1
ATOM 1425 O O . LEU A 1 178 ? -0.684 -1.238 2.527 1.00 93.12 178 LEU A O 1
ATOM 1429 N N . LEU A 1 179 ? -1.094 -1.216 0.330 1.00 92.25 179 LEU A N 1
ATOM 1430 C CA . LEU A 1 179 ? -2.549 -1.143 0.460 1.00 92.25 179 LEU A CA 1
ATOM 1431 C C . LEU A 1 179 ? -3.118 -2.454 0.994 1.00 92.25 179 LEU A C 1
ATOM 1433 O O . LEU A 1 179 ? -4.033 -2.424 1.816 1.00 92.25 179 LEU A O 1
ATOM 1437 N N . PHE A 1 180 ? -2.562 -3.587 0.569 1.00 92.81 180 PHE A N 1
ATOM 1438 C CA . PHE A 1 180 ? -2.930 -4.889 1.107 1.00 92.81 180 PHE A CA 1
ATOM 1439 C C . PHE A 1 180 ? -2.579 -5.007 2.599 1.00 92.81 180 PHE A C 1
ATOM 1441 O O . PHE A 1 180 ? -3.437 -5.380 3.400 1.00 92.81 180 PHE A O 1
ATOM 1448 N N . ASP A 1 181 ? -1.376 -4.586 2.998 1.00 91.94 181 ASP A N 1
ATOM 1449 C CA . ASP A 1 181 ? -0.974 -4.527 4.410 1.00 91.94 181 ASP A CA 1
ATOM 1450 C C . ASP A 1 181 ? -1.899 -3.611 5.227 1.00 91.94 181 ASP A C 1
ATOM 1452 O O . ASP A 1 181 ? -2.373 -3.977 6.307 1.00 91.94 181 ASP A O 1
ATOM 1456 N N . SER A 1 182 ? -2.220 -2.433 4.685 1.00 91.62 182 SER A N 1
AT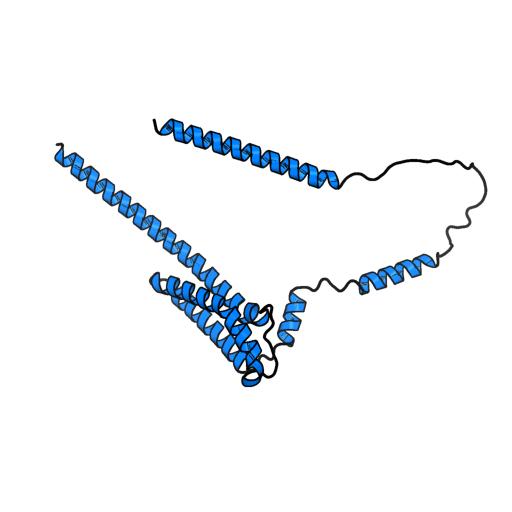OM 1457 C CA . SER A 1 182 ? -3.155 -1.482 5.296 1.00 91.62 182 SER A CA 1
ATOM 1458 C C . SER A 1 182 ? -4.555 -2.076 5.466 1.00 91.62 182 SER A C 1
ATOM 1460 O O . SER A 1 182 ? -5.184 -1.885 6.507 1.00 91.62 182 SER A O 1
ATOM 1462 N N . LEU A 1 183 ? -5.038 -2.851 4.492 1.00 92.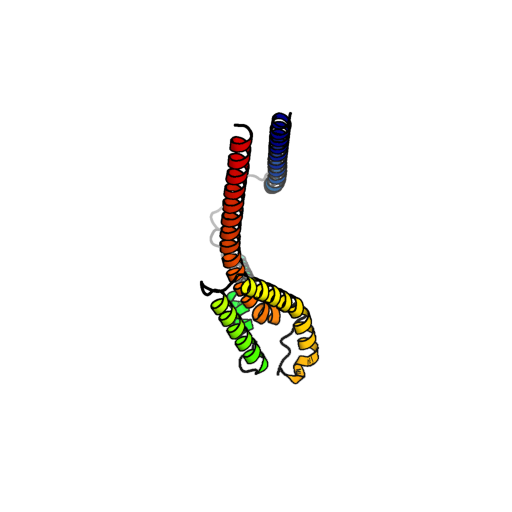44 183 LEU A N 1
ATOM 1463 C CA . LEU A 1 183 ? -6.339 -3.515 4.564 1.00 92.44 183 LEU A CA 1
ATOM 1464 C C . LEU A 1 183 ? -6.385 -4.544 5.700 1.00 92.44 183 LEU A C 1
ATOM 1466 O O . LEU A 1 183 ? -7.341 -4.556 6.479 1.00 92.44 183 LEU A O 1
ATOM 1470 N N . ILE A 1 184 ? -5.342 -5.370 5.838 1.00 89.25 184 ILE A N 1
ATOM 1471 C CA . ILE A 1 184 ? -5.227 -6.330 6.947 1.00 89.25 184 ILE A CA 1
ATOM 1472 C C . ILE A 1 184 ? -5.266 -5.587 8.287 1.00 89.25 184 ILE A C 1
ATOM 1474 O O . ILE A 1 184 ? -6.034 -5.943 9.187 1.00 89.25 184 ILE A O 1
ATOM 1478 N N . MET A 1 185 ? -4.479 -4.518 8.406 1.00 88.44 185 MET A N 1
ATOM 1479 C CA . MET A 1 185 ? -4.408 -3.704 9.620 1.00 88.44 185 MET A CA 1
ATOM 1480 C C . MET A 1 185 ? -5.741 -3.029 9.947 1.00 88.44 185 MET A C 1
ATOM 1482 O O . MET A 1 185 ? -6.143 -3.013 11.111 1.00 88.44 185 MET A O 1
ATOM 1486 N N . MET A 1 186 ? -6.460 -2.539 8.937 1.00 89.62 186 MET A N 1
ATOM 1487 C CA . MET A 1 186 ? -7.784 -1.935 9.086 1.00 89.62 186 MET A CA 1
ATOM 1488 C C . MET A 1 186 ? -8.791 -2.925 9.682 1.00 89.62 186 MET A C 1
ATOM 1490 O O . MET A 1 186 ? -9.508 -2.588 10.625 1.00 89.62 186 MET A O 1
ATOM 1494 N N . ILE A 1 187 ? -8.822 -4.167 9.184 1.00 90.19 187 ILE A N 1
ATOM 1495 C CA . ILE A 1 187 ? -9.728 -5.210 9.690 1.00 90.19 187 ILE A CA 1
ATOM 1496 C C . ILE A 1 187 ? -9.425 -5.514 11.163 1.00 90.19 187 ILE A C 1
ATOM 1498 O O . ILE A 1 187 ? -10.336 -5.589 11.990 1.00 90.19 187 ILE A O 1
ATOM 1502 N N . LEU A 1 188 ? -8.147 -5.666 11.515 1.00 86.12 188 LEU A N 1
ATOM 1503 C CA . LEU A 1 188 ? -7.724 -5.941 12.889 1.00 86.12 188 LEU A CA 1
ATOM 1504 C C . LEU A 1 188 ? -8.032 -4.774 13.835 1.00 86.12 188 LEU A C 1
ATOM 1506 O O . LEU A 1 188 ? -8.526 -4.989 14.944 1.00 86.12 188 LEU A O 1
ATOM 1510 N N . PHE A 1 189 ? -7.785 -3.544 13.386 1.00 86.44 189 PHE A N 1
ATOM 1511 C CA . PHE A 1 189 ? -8.116 -2.330 14.123 1.00 86.44 189 PHE A CA 1
ATOM 1512 C C . PHE A 1 189 ? -9.618 -2.226 14.387 1.00 86.44 189 PHE A C 1
ATOM 1514 O O . PHE A 1 189 ? -10.019 -1.955 15.516 1.00 86.44 189 PHE A O 1
ATOM 1521 N N . LEU A 1 190 ? -10.461 -2.503 13.388 1.00 88.31 190 LEU A N 1
ATOM 1522 C CA . LEU A 1 190 ? -11.913 -2.425 13.540 1.00 88.31 190 LEU A CA 1
ATOM 1523 C C . LEU A 1 190 ? -12.436 -3.419 14.587 1.00 88.31 190 LEU A C 1
ATOM 1525 O O . LEU A 1 190 ? -13.324 -3.082 15.378 1.00 88.31 190 LEU A O 1
ATOM 1529 N N . ARG A 1 191 ? -11.863 -4.629 14.637 1.00 86.00 191 ARG A N 1
ATOM 1530 C CA . ARG A 1 191 ? -12.213 -5.637 15.652 1.00 86.00 191 ARG A CA 1
ATOM 1531 C C . ARG A 1 191 ? -11.874 -5.157 17.062 1.00 86.00 191 ARG A C 1
ATOM 1533 O O . ARG A 1 191 ? -12.714 -5.267 17.952 1.00 86.00 191 ARG A O 1
ATOM 1540 N N . GLU A 1 192 ? -10.689 -4.591 17.263 1.00 84.12 192 GLU A N 1
ATOM 1541 C CA . GLU A 1 192 ? -10.276 -4.071 18.575 1.00 84.12 192 GLU A CA 1
ATOM 1542 C C . GLU A 1 192 ? -11.031 -2.801 18.971 1.00 84.12 192 GLU A C 1
ATOM 1544 O O . GLU A 1 192 ? -11.491 -2.689 20.106 1.00 84.12 192 GLU A O 1
ATOM 1549 N N . ALA A 1 193 ? -11.248 -1.874 18.037 1.00 85.31 193 ALA A N 1
ATOM 1550 C CA . ALA A 1 193 ? -12.053 -0.679 18.267 1.00 85.31 193 ALA A CA 1
ATOM 1551 C C . ALA A 1 193 ? -13.485 -1.041 18.691 1.00 85.31 193 ALA A C 1
ATOM 1553 O O . ALA A 1 193 ? -14.031 -0.430 19.610 1.00 85.31 193 ALA A O 1
ATOM 1554 N N . SER A 1 194 ? -14.070 -2.080 18.087 1.00 86.38 194 SER A N 1
ATOM 1555 C CA . SER A 1 194 ? -15.387 -2.594 18.477 1.00 86.38 194 SER A CA 1
ATOM 1556 C C . SER A 1 194 ? -15.385 -3.140 19.907 1.00 86.38 194 SER A C 1
ATOM 1558 O O . SER A 1 194 ? -16.281 -2.819 20.686 1.00 86.38 194 SER A O 1
ATOM 1560 N N . GLN A 1 195 ? -14.364 -3.917 20.287 1.00 84.94 195 GLN A N 1
ATOM 1561 C CA . GLN A 1 195 ? -14.230 -4.445 21.650 1.00 84.94 195 GLN A CA 1
ATOM 1562 C C . GLN A 1 195 ? -14.075 -3.325 22.685 1.00 84.94 195 GLN A C 1
ATOM 1564 O O . GLN A 1 195 ? -14.760 -3.337 23.708 1.00 84.94 195 GLN A O 1
ATOM 1569 N N . LEU A 1 196 ? -13.253 -2.317 22.393 1.00 83.62 196 LEU A N 1
ATOM 1570 C CA . LEU A 1 196 ? -13.071 -1.164 23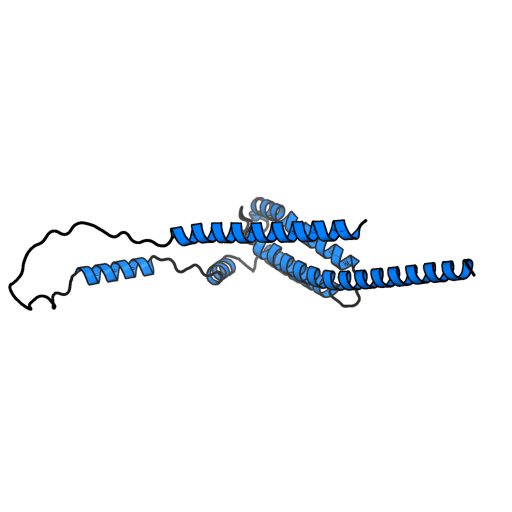.274 1.00 83.62 196 LEU A CA 1
ATOM 1571 C C . LEU A 1 196 ? -14.331 -0.313 23.384 1.00 83.62 196 LEU A C 1
ATOM 1573 O O . LEU A 1 196 ? -14.661 0.151 24.471 1.00 83.62 196 LEU A O 1
ATOM 1577 N N . LEU A 1 197 ? -15.071 -0.122 22.291 1.00 85.00 197 LEU A N 1
ATOM 1578 C CA . LEU A 1 197 ? -16.338 0.603 22.328 1.00 85.00 197 LEU A CA 1
ATOM 1579 C C . LEU A 1 197 ? -17.353 -0.140 23.201 1.00 85.00 197 LEU A C 1
ATOM 1581 O O . LEU A 1 197 ? -18.025 0.488 24.021 1.00 85.00 197 LEU A O 1
ATOM 1585 N N . VAL A 1 198 ? -17.426 -1.469 23.085 1.00 86.94 198 VAL A N 1
ATOM 1586 C CA . VAL A 1 198 ? -18.264 -2.309 23.951 1.00 86.94 198 VAL A CA 1
ATOM 1587 C C . VAL A 1 198 ? -17.834 -2.186 25.413 1.00 86.94 198 VAL A C 1
ATOM 1589 O O . VAL A 1 198 ? -18.687 -1.992 26.279 1.00 86.94 198 VAL A O 1
ATOM 1592 N N . GLU A 1 199 ? -16.534 -2.220 25.703 1.00 85.50 199 GLU A N 1
ATOM 1593 C CA . GLU A 1 199 ? -16.016 -2.060 27.063 1.00 85.50 199 GLU A CA 1
ATOM 1594 C C . GLU A 1 199 ? -16.330 -0.671 27.640 1.00 85.50 199 GLU A C 1
ATOM 1596 O O . GLU A 1 199 ? -16.827 -0.559 28.763 1.00 85.50 199 GLU A O 1
ATOM 1601 N N . VAL A 1 200 ? -16.138 0.393 26.857 1.00 86.94 200 VAL A N 1
ATOM 1602 C CA . VAL A 1 200 ? -16.474 1.769 27.246 1.00 86.94 200 VAL A CA 1
ATOM 1603 C C . VAL A 1 200 ? -17.973 1.903 27.501 1.00 86.94 200 VAL A C 1
ATOM 1605 O O . VAL A 1 200 ? -18.371 2.486 28.511 1.00 86.94 200 VAL A O 1
ATOM 1608 N N . LYS A 1 201 ? -18.825 1.329 26.644 1.00 86.38 201 LYS A N 1
ATOM 1609 C CA . LYS A 1 201 ? -20.282 1.317 26.846 1.00 86.38 201 LYS A CA 1
ATOM 1610 C C . LYS A 1 201 ? -20.663 0.536 28.103 1.00 86.38 201 LYS A C 1
ATOM 1612 O O . LYS A 1 201 ? -21.449 1.035 28.910 1.00 86.38 201 LYS A O 1
ATOM 1617 N N . ALA A 1 202 ? -20.067 -0.631 28.332 1.00 86.19 202 ALA A N 1
ATOM 1618 C CA . ALA A 1 202 ? -20.293 -1.425 29.537 1.00 86.19 202 ALA A CA 1
ATOM 1619 C C . ALA A 1 202 ? -19.853 -0.671 30.806 1.00 86.19 202 ALA A C 1
ATOM 1621 O O . ALA A 1 202 ? -20.572 -0.653 31.810 1.00 86.19 202 ALA A O 1
ATOM 1622 N N . ALA A 1 203 ? -18.710 0.015 30.765 1.00 86.81 203 ALA A N 1
ATOM 1623 C CA . ALA A 1 203 ? -18.213 0.840 31.861 1.00 86.81 203 ALA A CA 1
ATOM 1624 C C . ALA A 1 203 ? -19.107 2.065 32.119 1.00 86.81 203 ALA A C 1
ATOM 1626 O O . ALA A 1 203 ? -19.374 2.399 33.276 1.00 86.81 203 ALA A O 1
ATOM 1627 N N . GLN A 1 204 ? -19.619 2.710 31.066 1.00 88.38 204 GLN A N 1
ATOM 1628 C CA . GLN A 1 204 ? -20.584 3.808 31.174 1.00 88.38 204 GLN A CA 1
ATOM 1629 C C . GLN A 1 204 ? -21.879 3.349 31.853 1.00 88.38 204 GLN A C 1
ATOM 1631 O O . GLN A 1 204 ? -22.350 4.020 32.772 1.00 88.38 204 GLN A O 1
ATOM 1636 N N . ILE A 1 205 ? -22.424 2.191 31.462 1.00 88.75 205 ILE A N 1
ATOM 1637 C CA . ILE A 1 205 ? -23.629 1.615 32.080 1.00 88.75 205 ILE A CA 1
ATOM 1638 C C . ILE A 1 205 ? -23.378 1.312 33.563 1.00 88.75 205 ILE A C 1
ATOM 1640 O O . ILE A 1 205 ? -24.149 1.748 34.419 1.00 88.75 205 ILE A O 1
ATOM 1644 N N . LYS A 1 206 ? -22.254 0.657 33.891 1.00 86.88 206 LYS A N 1
ATOM 1645 C CA . LYS A 1 206 ? -21.869 0.375 35.286 1.00 86.88 206 LYS A CA 1
ATOM 1646 C C . LYS A 1 206 ? -21.722 1.651 36.123 1.00 86.88 206 LYS A C 1
ATOM 1648 O O . LYS A 1 206 ? -22.086 1.658 37.298 1.00 86.88 206 LYS A O 1
ATOM 1653 N N . ARG A 1 207 ? -21.189 2.740 35.553 1.00 88.06 207 ARG A N 1
ATOM 1654 C CA . ARG A 1 207 ? -21.084 4.038 36.246 1.00 88.06 207 ARG A CA 1
ATOM 1655 C C . ARG A 1 207 ? -22.458 4.653 36.511 1.00 88.06 207 ARG A C 1
ATOM 1657 O O . ARG A 1 207 ? -22.684 5.095 37.633 1.00 88.06 207 ARG A O 1
ATOM 1664 N N . LYS A 1 208 ? -23.375 4.626 35.536 1.00 85.12 208 LYS A N 1
ATOM 1665 C CA . LYS A 1 208 ? -24.751 5.130 35.704 1.00 85.12 208 LYS A CA 1
ATOM 1666 C C . LYS A 1 208 ? -25.491 4.391 36.824 1.00 85.12 208 LYS A C 1
ATOM 1668 O O . LYS A 1 208 ? -25.924 5.028 37.776 1.00 85.12 208 LYS A O 1
ATOM 1673 N N . GLN A 1 209 ? -25.462 3.056 36.816 1.00 86.50 209 GLN A N 1
ATOM 1674 C CA . GLN A 1 209 ? -26.075 2.234 37.872 1.00 86.50 209 GLN A CA 1
ATOM 1675 C C . GLN A 1 209 ? -25.542 2.560 39.280 1.00 86.50 209 GLN A C 1
ATOM 1677 O O . GLN A 1 209 ? -26.297 2.574 40.251 1.00 86.50 209 GLN A O 1
ATOM 1682 N N . LYS A 1 210 ? -24.237 2.845 39.416 1.00 85.19 210 LYS A N 1
ATOM 1683 C CA . LYS A 1 210 ? -23.640 3.246 40.703 1.00 85.19 210 LYS A CA 1
ATOM 1684 C C . LYS A 1 210 ? -24.109 4.626 41.171 1.00 85.19 210 LYS A C 1
ATOM 1686 O O . LYS A 1 210 ? -24.251 4.822 42.376 1.00 85.19 210 LYS A O 1
ATOM 1691 N N . VAL A 1 211 ? -24.314 5.574 40.256 1.00 86.62 211 VAL A N 1
ATOM 1692 C CA . VAL A 1 211 ? -24.821 6.917 40.582 1.00 86.62 211 VAL A CA 1
ATOM 1693 C C . VAL A 1 211 ? -26.291 6.847 40.993 1.00 86.62 211 VAL A C 1
ATOM 1695 O O . VAL A 1 211 ? -26.648 7.401 42.032 1.00 86.62 211 VAL A O 1
ATOM 1698 N N . ASP A 1 212 ? -27.108 6.090 40.262 1.00 82.06 212 ASP A N 1
ATOM 1699 C CA . ASP A 1 212 ? -28.539 5.935 40.551 1.00 82.06 212 ASP A CA 1
ATOM 1700 C C . ASP A 1 212 ? -28.767 5.227 41.898 1.00 82.06 212 ASP A C 1
ATOM 1702 O O . ASP A 1 212 ? -29.550 5.691 42.728 1.00 82.06 212 ASP A O 1
ATOM 1706 N N . LYS A 1 213 ? -27.981 4.181 42.198 1.00 81.62 213 LYS A N 1
ATOM 1707 C CA . LYS A 1 213 ? -28.011 3.497 43.505 1.00 81.62 213 LYS A CA 1
ATOM 1708 C C . LYS A 1 213 ? -27.575 4.399 44.668 1.00 81.62 213 LYS A C 1
ATOM 1710 O O . LYS A 1 213 ? -28.026 4.199 45.792 1.00 81.62 213 LYS A O 1
ATOM 1715 N N . LYS A 1 214 ? -26.689 5.376 44.430 1.00 81.56 214 LYS A N 1
ATOM 1716 C CA . LYS A 1 214 ? -26.288 6.362 45.451 1.00 81.56 214 LYS A CA 1
ATOM 1717 C C . LYS A 1 214 ? -27.357 7.431 45.683 1.00 81.56 214 LYS A C 1
ATOM 1719 O O . LYS A 1 214 ? -27.513 7.844 46.825 1.00 81.56 214 LYS A O 1
ATOM 1724 N N . ARG A 1 215 ? -28.087 7.859 44.646 1.00 77.62 215 ARG A N 1
ATOM 1725 C CA . ARG A 1 215 ? -29.214 8.801 44.788 1.00 77.62 215 ARG A CA 1
ATOM 1726 C C . ARG A 1 215 ? -30.375 8.171 45.556 1.00 77.62 215 ARG A C 1
ATOM 1728 O O . ARG A 1 215 ? -30.776 8.713 46.573 1.00 77.62 215 ARG A O 1
ATOM 1735 N N . SER A 1 216 ? -30.777 6.954 45.186 1.00 72.69 216 SER A N 1
ATOM 1736 C CA . SER A 1 216 ? -31.856 6.227 45.875 1.00 72.69 216 SER A CA 1
ATOM 1737 C C . SER A 1 216 ? -31.592 5.948 47.363 1.00 72.69 216 SER A C 1
ATOM 1739 O O . SER A 1 216 ? -32.545 5.755 48.104 1.00 72.69 216 SER A O 1
ATOM 1741 N N . LYS A 1 217 ? -30.328 5.917 47.810 1.00 70.88 217 LYS A N 1
ATOM 1742 C CA . LYS A 1 217 ? -29.957 5.772 49.232 1.00 70.88 217 LYS A CA 1
ATOM 1743 C C . LYS A 1 217 ? -29.897 7.090 50.010 1.00 70.88 217 LYS A C 1
ATOM 1745 O O . LYS A 1 217 ? -29.696 7.045 51.213 1.00 70.88 217 LYS A O 1
ATOM 1750 N N . LYS A 1 218 ? -29.937 8.237 49.328 1.00 67.81 218 LYS A N 1
ATOM 1751 C CA . LYS A 1 218 ? -29.905 9.566 49.956 1.00 67.81 218 LYS A CA 1
ATOM 1752 C C . LYS A 1 218 ? -31.316 10.131 50.159 1.00 67.81 218 LYS A C 1
ATOM 1754 O O . LYS A 1 218 ? -31.490 11.006 50.996 1.00 67.81 218 LYS A O 1
ATOM 1759 N N . ASP A 1 219 ? -32.279 9.619 49.396 1.00 61.06 219 ASP A N 1
ATOM 1760 C CA . ASP A 1 219 ? -33.700 9.973 49.479 1.00 61.06 219 ASP A CA 1
ATOM 1761 C C . ASP A 1 219 ? -34.495 9.050 50.440 1.00 61.06 219 ASP A C 1
ATOM 1763 O O . ASP A 1 219 ? -35.700 9.232 50.601 1.00 61.06 219 ASP A O 1
ATOM 1767 N N . GLN A 1 220 ? -33.827 8.067 51.064 1.00 49.22 220 GLN A N 1
ATOM 1768 C CA . GLN A 1 220 ? -34.313 7.230 52.176 1.00 49.22 220 GLN A CA 1
ATOM 1769 C C . GLN A 1 220 ? -33.610 7.636 53.468 1.00 49.22 220 GLN A C 1
ATOM 1771 O O . GLN A 1 220 ? -34.288 7.627 54.516 1.00 49.22 220 GLN A O 1
#